Protein AF-0000000080281033 (afdb_homodimer)

Radius of gyration: 22.47 Å; Cα contacts (8 Å, |Δi|>4): 497; chains: 2; bounding box: 42×62×56 Å

Secondary structure (DSSP, 8-state):
-----HHHHHHHHHHHHHHHHHHHHHTT--HHHHHHHHTTSSS---HHHHHHHHHTSSPPBHHHHHHHHHHHT--HHHHHHHHHHHHHTTTSS--EEEEHHHHHT---GGGHHHHHHHHHHHHHS-TTS--EEEE-HHHHHHHHHHHTS-HHHHHHHHHHHT----TT-----------/-----HHHHHHHHHHHHHHHHHHHHHTT--HHHHHHHHTTSSS---HHHHHHHHHTSSPPBHHHHHHHHHHHT--HHHHHHHHHHHHHTTTSS--EEEEHHHHHT---GGGHHHHHHHHHHHHHS-TTS--EEEE-HHHHHHHHHHHTS-HHHHHHHHHHHT----SS-----------

Organism: Amycolatopsis orientalis (NCBI:txid31958)

pLDDT: mean 75.38, std 18.71, range [21.34, 97.19]

InterPro domains:
  IPR001387 Cro/C1-type, helix-turn-helix domain [PF01381] (20-79)
  IPR001387 Cro/C1-type, helix-turn-helix domain [PS50943] (20-79)
  IPR001387 Cro/C1-type, helix-turn-helix domain [SM00530] (19-79)
  IPR001387 Cro/C1-type, helix-turn-helix domain [cd00093] (17-79)
  IPR010982 Lambda repressor-like, DNA-binding domain superfamily [G3DSA:1.10.260.40] (3-86)
  IPR010982 Lambda repressor-like, DNA-binding domain superfamily [SSF47413] (10-82)

Solvent-accessible surface area (backbone atoms only — not comparable to full-atom values): 19608 Å² total; per-residue (Å²): 113,76,60,70,48,73,67,49,48,50,42,28,32,35,29,40,7,44,51,50,45,48,49,39,46,76,71,69,43,50,70,68,55,46,42,62,68,54,55,80,46,92,69,76,69,46,69,66,56,52,49,31,37,34,61,29,79,40,87,50,34,48,68,55,46,46,41,52,21,27,67,60,72,46,55,53,30,58,53,43,42,52,16,44,38,45,33,33,11,49,70,81,70,33,57,46,75,35,53,26,63,53,44,41,65,52,82,50,76,77,46,49,69,48,18,61,57,24,45,53,50,54,66,69,41,62,88,86,53,78,55,58,43,74,37,25,11,65,54,41,47,52,50,12,60,72,45,73,49,49,40,63,59,44,52,54,53,51,59,58,53,68,66,58,79,65,88,79,70,73,79,70,78,74,73,71,67,87,124,114,76,60,71,46,74,68,48,49,51,42,28,32,34,28,41,6,42,49,50,45,49,49,40,46,75,72,68,42,50,70,67,55,46,41,62,68,54,54,82,46,92,67,76,67,46,68,66,55,53,50,30,36,35,61,30,79,42,86,49,33,47,69,55,45,48,41,52,21,27,66,60,72,47,54,53,30,58,52,42,40,51,16,45,39,45,34,33,12,51,69,80,68,34,58,45,76,36,53,26,62,53,43,42,64,52,82,50,76,77,46,49,67,48,18,62,57,24,46,52,50,53,67,69,42,62,88,86,52,78,56,58,43,74,36,26,10,65,54,41,46,53,49,11,59,70,44,72,49,50,41,62,59,43,52,53,53,53,58,57,53,69,67,57,78,65,88,78,69,72,78,70,80,73,73,70,66,86,1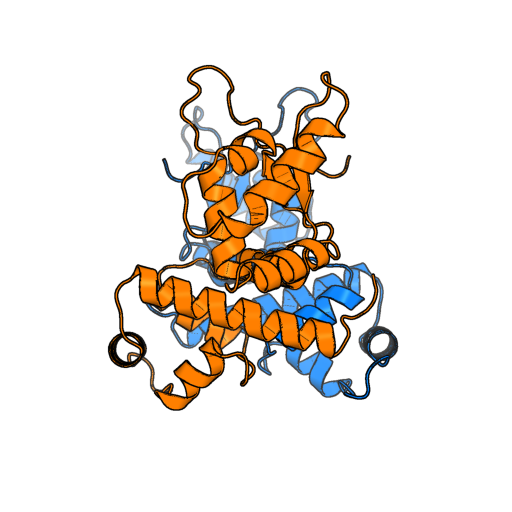26

Nearest PDB structures (foldseek):
  4oaz-assembly1_R  TM=7.139E-01  e=6.780E-02  Streptomyces coelicolor A3(2)
  5khd-assembly1_R  TM=7.130E-01  e=7.124E-02  Streptomyces venezuelae ATCC 10712
  4oay-assembly6_J  TM=7.216E-01  e=1.571E-01  Streptomyces venezuelae ATCC 10712
  2mc4-assembly1_A  TM=7.037E-01  e=1.354E-01  Streptomyces coelicolor
  4oay-assembly1_B  TM=6.906E-01  e=2.220E-01  Streptomyces venezuelae ATCC 10712

Structure (mmCIF, N/CA/C/O backbone):
data_AF-0000000080281033-model_v1
#
loop_
_entity.id
_entity.type
_entity.pdbx_description
1 polymer 'Transcriptional regulator'
#
loop_
_atom_site.group_PDB
_atom_site.id
_atom_site.type_symbol
_atom_site.label_atom_id
_atom_site.label_alt_id
_atom_site.label_comp_id
_atom_site.label_asym_id
_atom_site.label_entity_id
_atom_site.label_seq_id
_atom_site.pdbx_PDB_ins_code
_atom_site.Cartn_x
_atom_site.Cartn_y
_atom_site.Cartn_z
_atom_site.occupancy
_atom_site.B_iso_or_equiv
_atom_site.auth_seq_id
_atom_site.auth_comp_id
_atom_site.auth_asym_id
_atom_site.auth_atom_id
_atom_site.pdbx_PDB_model_num
ATOM 1 N N . MET A 1 1 ? 18.562 3.926 -2.713 1 43.16 1 MET A N 1
ATOM 2 C CA . MET A 1 1 ? 17.5 4.465 -1.877 1 43.16 1 MET A CA 1
ATOM 3 C C . MET A 1 1 ? 17.641 3.982 -0.437 1 43.16 1 MET A C 1
ATOM 5 O O . MET A 1 1 ? 17.703 2.777 -0.184 1 43.16 1 MET A O 1
ATOM 9 N N . ASN A 1 2 ? 18.125 4.863 0.483 1 58.38 2 ASN A N 1
ATOM 10 C CA . ASN A 1 2 ? 18.484 4.578 1.87 1 58.38 2 ASN A CA 1
ATOM 11 C C . ASN A 1 2 ? 17.281 4.105 2.672 1 58.38 2 ASN A C 1
ATOM 13 O O . ASN A 1 2 ? 16.141 4.406 2.318 1 58.38 2 ASN A O 1
ATOM 17 N N . THR A 1 3 ? 17.406 2.977 3.398 1 69.81 3 THR A N 1
ATOM 18 C CA . THR A 1 3 ? 16.406 2.533 4.363 1 69.81 3 THR A CA 1
ATOM 19 C C . THR A 1 3 ? 15.914 3.703 5.207 1 69.81 3 THR A C 1
ATOM 21 O O . THR A 1 3 ? 16.719 4.543 5.637 1 69.81 3 THR A O 1
ATOM 24 N N . PRO A 1 4 ? 14.648 3.846 5.316 1 77.88 4 PRO A N 1
ATOM 25 C CA . PRO A 1 4 ? 14.117 4.98 6.074 1 77.88 4 PRO A CA 1
ATOM 26 C C . PRO A 1 4 ? 14.641 5.027 7.508 1 77.88 4 PRO A C 1
ATOM 28 O O . PRO A 1 4 ? 14.797 3.982 8.148 1 77.88 4 PRO A O 1
ATOM 31 N N . THR A 1 5 ? 14.969 6.176 7.953 1 78.38 5 THR A N 1
ATOM 32 C CA . THR A 1 5 ? 15.398 6.383 9.328 1 78.38 5 THR A CA 1
ATOM 33 C C . THR A 1 5 ? 14.234 6.211 10.297 1 78.38 5 THR A C 1
ATOM 35 O O . THR A 1 5 ? 13.078 6.133 9.875 1 78.38 5 THR A O 1
ATOM 38 N N . SER A 1 6 ? 14.562 6.09 11.594 1 82.81 6 SER A N 1
ATOM 39 C CA . SER A 1 6 ? 13.531 5.973 12.609 1 82.81 6 SER A CA 1
ATOM 40 C C . SER A 1 6 ? 12.578 7.164 12.57 1 82.81 6 SER A C 1
ATOM 42 O O . SER A 1 6 ? 11.367 7 12.719 1 82.81 6 SER A O 1
ATOM 44 N N . GLU A 1 7 ? 13.195 8.344 12.383 1 78.5 7 GLU A N 1
ATOM 45 C CA . GLU A 1 7 ? 12.391 9.555 12.305 1 78.5 7 GLU A CA 1
ATOM 46 C C . GLU A 1 7 ? 11.445 9.516 11.109 1 78.5 7 GLU A C 1
ATOM 48 O O . GLU A 1 7 ? 10.281 9.922 11.211 1 78.5 7 GLU A O 1
ATOM 53 N N . GLN A 1 8 ? 11.93 9.07 10.031 1 77.25 8 GLN A N 1
ATOM 54 C CA . GLN A 1 8 ? 11.117 8.977 8.82 1 77.25 8 GLN A CA 1
ATOM 55 C C . GLN A 1 8 ? 9.984 7.973 8.992 1 77.25 8 GLN A C 1
ATOM 57 O O . GLN A 1 8 ? 8.875 8.195 8.508 1 77.25 8 GLN A O 1
ATOM 62 N N . LEU A 1 9 ? 10.32 6.91 9.672 1 85.81 9 LEU A N 1
ATOM 63 C CA . LEU A 1 9 ? 9.305 5.898 9.914 1 85.81 9 LEU A CA 1
ATOM 64 C C . LEU A 1 9 ? 8.227 6.422 10.859 1 85.81 9 LEU A C 1
ATOM 66 O O . LEU A 1 9 ? 7.051 6.086 10.719 1 85.81 9 LEU A O 1
ATOM 70 N N . ASP A 1 10 ? 8.688 7.25 11.812 1 86 10 ASP A N 1
ATOM 71 C CA . ASP A 1 10 ? 7.723 7.883 12.703 1 86 10 ASP A CA 1
ATOM 72 C C . ASP A 1 10 ? 6.801 8.828 11.938 1 86 10 ASP A C 1
ATOM 74 O O . ASP A 1 10 ? 5.598 8.875 12.195 1 86 10 ASP A O 1
ATOM 78 N N . GLN A 1 11 ? 7.418 9.586 11.031 1 80.88 11 GLN A N 1
ATOM 79 C CA . GLN A 1 11 ? 6.637 10.484 10.195 1 80.88 11 GLN A CA 1
ATOM 80 C C . GLN A 1 11 ? 5.637 9.711 9.336 1 80.88 11 GLN A C 1
ATOM 82 O O . GLN A 1 11 ? 4.492 10.133 9.172 1 80.88 11 GLN A O 1
ATOM 87 N N . PHE A 1 12 ? 6.117 8.641 8.867 1 88.44 12 PHE A N 1
ATOM 88 C CA . PHE A 1 12 ? 5.238 7.805 8.055 1 88.44 12 PHE A CA 1
ATOM 89 C C . PHE A 1 12 ? 4.074 7.285 8.891 1 88.44 12 PHE A C 1
ATOM 91 O O . PHE A 1 12 ? 2.928 7.297 8.438 1 88.44 12 PHE A O 1
ATOM 98 N N . ALA A 1 13 ? 4.363 6.766 10.031 1 92.62 13 ALA A N 1
ATOM 99 C CA . ALA A 1 13 ? 3.32 6.234 10.906 1 92.62 13 ALA A CA 1
ATOM 100 C C . ALA A 1 13 ? 2.246 7.285 11.18 1 92.62 13 ALA A C 1
ATOM 102 O O . ALA A 1 13 ? 1.051 6.984 11.133 1 92.62 13 ALA A O 1
ATOM 103 N N . ARG A 1 14 ? 2.674 8.469 11.406 1 88.19 14 ARG A N 1
ATOM 104 C CA . ARG A 1 14 ? 1.74 9.562 11.648 1 88.19 14 ARG A CA 1
ATOM 105 C C . ARG A 1 14 ? 0.915 9.867 10.406 1 88.19 14 ARG A C 1
ATOM 107 O O . ARG A 1 14 ? -0.299 10.062 10.492 1 88.19 14 ARG A O 1
ATOM 114 N N . ALA A 1 15 ? 1.569 9.914 9.289 1 87.5 15 ALA A N 1
ATOM 115 C CA . ALA A 1 15 ? 0.888 10.188 8.023 1 87.5 15 ALA A CA 1
ATOM 116 C C . ALA A 1 15 ? -0.142 9.102 7.711 1 87.5 15 ALA A C 1
ATOM 118 O O . ALA A 1 15 ? -1.254 9.406 7.27 1 87.5 15 ALA A O 1
ATOM 119 N N . LEU A 1 16 ? 0.269 7.855 7.93 1 93.94 16 LEU A N 1
ATOM 120 C CA . LEU A 1 16 ? -0.659 6.754 7.703 1 93.94 16 LEU A CA 1
ATOM 121 C C . LEU A 1 16 ? -1.869 6.863 8.625 1 93.94 16 LEU A C 1
ATOM 123 O O . LEU A 1 16 ? -3.01 6.703 8.18 1 93.94 16 LEU A O 1
ATOM 127 N N . GLY A 1 17 ? -1.577 7.078 9.867 1 95 17 GLY A N 1
ATOM 128 C CA . GLY A 1 17 ? -2.656 7.254 10.828 1 95 17 GLY A CA 1
ATOM 129 C C . GLY A 1 17 ? -3.611 8.375 10.445 1 95 17 GLY A C 1
ATOM 130 O O . GLY A 1 17 ? -4.832 8.195 10.508 1 95 17 GLY A O 1
ATOM 131 N N . GLU A 1 18 ? -3.078 9.469 10.062 1 87.56 18 GLU A N 1
ATOM 132 C CA . GLU A 1 18 ? -3.891 10.609 9.656 1 87.56 18 GLU A CA 1
ATOM 133 C C . GLU A 1 18 ? -4.738 10.273 8.438 1 87.56 18 GLU A C 1
ATOM 135 O O . GLU A 1 18 ? -5.879 10.727 8.32 1 87.56 18 GLU A O 1
ATOM 140 N N . THR A 1 19 ? -4.164 9.562 7.516 1 90.25 19 THR A N 1
ATOM 141 C CA . THR A 1 19 ? -4.895 9.148 6.32 1 90.25 19 THR A CA 1
ATOM 142 C C . THR A 1 19 ? -6.062 8.242 6.691 1 90.25 19 THR A C 1
ATOM 144 O O . THR A 1 19 ? -7.156 8.375 6.133 1 90.25 19 THR A O 1
ATOM 147 N N . LEU A 1 20 ? -5.82 7.375 7.656 1 94.62 20 LEU A N 1
ATOM 148 C CA . LEU A 1 20 ? -6.883 6.5 8.141 1 94.62 20 LEU A CA 1
ATOM 149 C C . LEU A 1 20 ? -7.98 7.305 8.828 1 94.62 20 LEU A C 1
ATOM 151 O O . LEU A 1 20 ? -9.172 7.074 8.586 1 94.62 20 LEU A O 1
ATOM 155 N N . ARG A 1 21 ? -7.559 8.211 9.625 1 93.38 21 ARG A N 1
ATOM 156 C CA . ARG A 1 21 ? -8.508 9.07 10.328 1 93.38 21 ARG A CA 1
ATOM 157 C C . ARG A 1 21 ? -9.352 9.867 9.344 1 93.38 21 ARG A C 1
ATOM 159 O O . ARG A 1 21 ? -10.57 9.953 9.492 1 93.38 21 ARG A O 1
ATOM 166 N N . SER A 1 22 ? -8.703 10.43 8.375 1 87.75 22 SER A N 1
ATOM 167 C CA . SER A 1 22 ? -9.398 11.211 7.355 1 87.75 22 SER A CA 1
ATOM 168 C C . SER A 1 22 ? -10.414 10.352 6.598 1 87.75 22 SER A C 1
ATOM 170 O O . SER A 1 22 ? -11.539 10.789 6.352 1 87.75 22 SER A O 1
ATOM 172 N N . ALA A 1 23 ? -10 9.172 6.227 1 89.69 23 ALA A N 1
ATOM 173 C CA . ALA A 1 23 ? -10.898 8.25 5.523 1 89.69 23 ALA A CA 1
ATOM 174 C C . ALA A 1 23 ? -12.133 7.934 6.371 1 89.69 23 ALA A C 1
ATOM 176 O O . ALA A 1 23 ? -13.25 7.887 5.855 1 89.69 23 ALA A O 1
ATOM 177 N N . ARG A 1 24 ? -11.891 7.695 7.66 1 93.38 24 ARG A N 1
ATOM 178 C CA . ARG A 1 24 ? -13.008 7.422 8.562 1 93.38 24 ARG A CA 1
ATOM 179 C C . ARG A 1 24 ? -13.945 8.617 8.641 1 93.38 24 ARG A C 1
ATOM 181 O O . ARG A 1 24 ? -15.164 8.461 8.562 1 93.38 24 ARG A O 1
ATOM 188 N N . ARG A 1 25 ? -13.352 9.781 8.773 1 92.38 25 ARG A N 1
ATOM 189 C CA . ARG A 1 25 ? -14.125 11.008 8.93 1 92.38 25 ARG A CA 1
ATOM 190 C C . ARG A 1 25 ? -14.898 11.336 7.652 1 92.38 25 ARG A C 1
ATOM 192 O O . ARG A 1 25 ? -16 11.883 7.711 1 92.38 25 ARG A O 1
ATOM 199 N N . GLU A 1 26 ? -14.32 11.047 6.535 1 83.88 26 GLU A N 1
ATOM 200 C CA . GLU A 1 26 ? -14.992 11.258 5.258 1 83.88 26 GLU A CA 1
ATOM 201 C C . GLU A 1 26 ? -16.297 10.453 5.184 1 83.88 26 GLU A C 1
ATOM 203 O O . GLU A 1 26 ? -17.234 10.852 4.492 1 83.88 26 GLU A O 1
ATOM 208 N N . ARG A 1 27 ? -16.375 9.367 5.93 1 89.44 27 ARG A N 1
ATOM 209 C CA . ARG A 1 27 ? -17.578 8.547 5.996 1 89.44 27 ARG A CA 1
ATOM 210 C C . ARG A 1 27 ? -18.531 9.07 7.055 1 89.44 27 ARG A C 1
ATOM 212 O O . ARG A 1 27 ? -19.641 8.555 7.207 1 89.44 27 ARG A O 1
ATOM 219 N N . GLY A 1 28 ? -18 10.062 7.801 1 93.69 28 GLY A N 1
ATOM 220 C CA . GLY A 1 28 ? -18.797 10.609 8.891 1 93.69 28 GLY A CA 1
ATOM 221 C C . GLY A 1 28 ? -18.844 9.703 10.109 1 93.69 28 GLY A C 1
ATOM 222 O O . GLY A 1 28 ? -19.75 9.812 10.938 1 93.69 28 GLY A O 1
ATOM 223 N N . TRP A 1 29 ? -18.047 8.797 10.273 1 94.94 29 TRP A N 1
ATOM 224 C CA . TRP A 1 29 ? -18.078 7.809 11.344 1 94.94 29 TRP A CA 1
ATOM 225 C C . TRP A 1 29 ? -17.219 8.266 12.523 1 94.94 29 TRP A C 1
ATOM 227 O O . TRP A 1 29 ? -16.141 8.836 12.328 1 94.94 29 TRP A O 1
ATOM 237 N N . THR A 1 30 ? -17.688 8.031 13.68 1 96.56 30 THR A N 1
ATOM 238 C CA . THR A 1 30 ? -16.844 8.023 14.867 1 96.56 30 THR A CA 1
ATOM 239 C C . THR A 1 30 ? -16.031 6.734 14.945 1 96.56 30 THR A C 1
ATOM 241 O O . THR A 1 30 ? -16.25 5.805 14.172 1 96.56 30 THR A O 1
ATOM 244 N N . ARG A 1 31 ? -15.023 6.734 15.805 1 94.44 31 ARG A N 1
ATOM 245 C CA . ARG A 1 31 ? -14.281 5.492 15.992 1 94.44 31 ARG A CA 1
ATOM 246 C C . ARG A 1 31 ? -15.211 4.359 16.406 1 94.44 31 ARG A C 1
ATOM 248 O O . ARG A 1 31 ? -15.039 3.215 15.984 1 94.44 31 ARG A O 1
ATOM 255 N N . LYS A 1 32 ? -16.203 4.652 17.234 1 93.88 32 LYS A N 1
ATOM 256 C CA . LYS A 1 32 ? -17.156 3.658 17.703 1 93.88 32 LYS A CA 1
ATOM 257 C C . LYS A 1 32 ? -17.969 3.086 16.531 1 93.88 32 LYS A C 1
ATOM 259 O O . LYS A 1 32 ? -18.156 1.873 16.453 1 93.88 32 LYS A O 1
ATOM 264 N N . GLN A 1 33 ? -18.438 3.992 15.688 1 93.12 33 GLN A N 1
ATOM 265 C CA . GLN A 1 33 ? -19.203 3.568 14.523 1 93.12 33 GLN A CA 1
ATOM 266 C C . GLN A 1 33 ? -18.359 2.73 13.57 1 93.12 33 GLN A C 1
ATOM 268 O O . GLN A 1 33 ? -18.844 1.739 13.016 1 93.12 33 GLN A O 1
ATOM 273 N N . MET A 1 34 ? -17.125 3.104 13.414 1 92.31 34 MET A N 1
ATOM 274 C CA . MET A 1 34 ? -16.234 2.336 12.555 1 92.31 34 MET A CA 1
ATOM 275 C C . MET A 1 34 ? -15.992 0.945 13.125 1 92.31 34 MET A C 1
ATOM 277 O O . MET A 1 34 ? -16.031 -0.048 12.398 1 92.31 34 MET A O 1
ATOM 281 N N . ARG A 1 35 ? -15.648 0.917 14.359 1 90.19 35 ARG A N 1
ATOM 282 C CA . ARG A 1 35 ? -15.438 -0.367 15.023 1 90.19 35 ARG A CA 1
ATOM 283 C C . ARG A 1 35 ? -16.641 -1.286 14.828 1 90.19 35 ARG A C 1
ATOM 285 O O . ARG A 1 35 ? -16.484 -2.48 14.57 1 90.19 35 ARG A O 1
ATOM 292 N N . ALA A 1 36 ? -17.828 -0.794 14.977 1 88.62 36 ALA A N 1
ATOM 293 C CA . ALA A 1 36 ? -19.062 -1.571 14.797 1 88.62 36 ALA A CA 1
ATOM 294 C C . ALA A 1 36 ? -19.156 -2.113 13.375 1 88.62 36 ALA A C 1
ATOM 296 O O . ALA A 1 36 ? -19.609 -3.242 13.164 1 88.62 36 ALA A O 1
ATOM 297 N N . ALA A 1 37 ? -18.75 -1.306 12.469 1 85.81 37 ALA A N 1
ATOM 298 C CA . ALA A 1 37 ? -18.812 -1.709 11.07 1 85.81 37 ALA A CA 1
ATOM 299 C C . ALA A 1 37 ? -17.797 -2.807 10.773 1 85.81 37 ALA A C 1
ATOM 301 O O . ALA A 1 37 ? -17.969 -3.576 9.82 1 85.81 37 ALA A O 1
ATOM 302 N N . MET A 1 38 ? -16.703 -2.863 11.57 1 83.31 38 MET A N 1
ATOM 303 C CA . MET A 1 38 ? -15.641 -3.842 11.359 1 83.31 38 MET A CA 1
ATOM 304 C C . MET A 1 38 ? -15.984 -5.168 12.031 1 83.31 38 MET A C 1
ATOM 306 O O . MET A 1 38 ? -15.414 -6.207 11.688 1 83.31 38 MET A O 1
ATOM 310 N N . CYS A 1 39 ? -16.734 -5.273 13.031 1 72.06 39 CYS A N 1
ATOM 311 C CA . CYS A 1 39 ? -17.016 -6.387 13.93 1 72.06 39 CYS A CA 1
ATOM 312 C C . CYS A 1 39 ? -17.656 -7.551 13.188 1 72.06 39 CYS A C 1
ATOM 314 O O . CYS A 1 39 ? -18.141 -8.5 13.805 1 72.06 39 CYS A O 1
ATOM 316 N N . THR A 1 40 ? -17.516 -7.57 11.93 1 57.78 40 THR A N 1
ATOM 317 C CA . THR A 1 40 ? -18.109 -8.766 11.344 1 57.78 40 THR A CA 1
ATOM 318 C C . THR A 1 40 ? -17.281 -10.008 11.68 1 57.78 40 THR A C 1
ATOM 320 O O . THR A 1 40 ? -17.766 -11.133 11.539 1 57.78 40 THR A O 1
ATOM 323 N N . SER A 1 41 ? -15.961 -9.836 11.914 1 53.97 41 SER A N 1
ATOM 324 C CA . SER A 1 41 ? -15.125 -11.008 12.156 1 53.97 41 SER A CA 1
ATOM 325 C C . SER A 1 41 ? -14.688 -11.078 13.617 1 53.97 41 SER A C 1
ATOM 327 O O . SER A 1 41 ? -14.844 -10.117 14.367 1 53.97 41 SER A O 1
ATOM 329 N N . ASP A 1 42 ? -14.422 -12.289 14.117 1 52.81 42 ASP A N 1
ATOM 330 C CA . ASP A 1 42 ? -14.031 -12.664 15.469 1 52.81 42 ASP A CA 1
ATOM 331 C C . ASP A 1 42 ? -12.93 -11.742 16 1 52.81 42 ASP A C 1
ATOM 333 O O . ASP A 1 42 ? -12.609 -11.773 17.188 1 52.81 42 ASP A O 1
ATOM 337 N N . ASP A 1 43 ? -12.25 -11.203 15.148 1 58.81 43 ASP A N 1
ATOM 338 C CA . ASP A 1 43 ? -11.125 -10.461 15.711 1 58.81 43 ASP A CA 1
ATOM 339 C C . ASP A 1 43 ? -11.523 -9.023 16.047 1 58.81 43 ASP A C 1
ATOM 341 O O . ASP A 1 43 ? -11.938 -8.273 15.156 1 58.81 43 ASP A O 1
ATOM 345 N N . ASP A 1 44 ? -11.766 -8.836 17.328 1 67.12 44 ASP A N 1
ATOM 346 C CA . ASP A 1 44 ? -12.266 -7.621 17.969 1 67.12 44 ASP A CA 1
ATOM 347 C C . ASP A 1 44 ? -11.211 -6.516 17.938 1 67.12 44 ASP A C 1
ATOM 349 O O . ASP A 1 44 ? -10.164 -6.633 18.578 1 67.12 44 ASP A O 1
ATOM 353 N N . LEU A 1 45 ? -11.18 -5.754 16.906 1 81.75 45 LEU A N 1
ATOM 354 C CA . LEU A 1 45 ? -10.406 -4.52 16.938 1 81.75 45 LEU A CA 1
ATOM 355 C C . LEU A 1 45 ? -10.969 -3.557 17.984 1 81.75 45 LEU A C 1
ATOM 357 O O . LEU A 1 45 ? -12.117 -3.117 17.859 1 81.75 45 LEU A O 1
ATOM 361 N N . SER A 1 46 ? -10.281 -3.314 19.078 1 90.25 46 SER A N 1
ATOM 362 C CA . SER A 1 46 ? -10.75 -2.43 20.141 1 90.25 46 SER A CA 1
ATOM 363 C C . SER A 1 46 ? -10.727 -0.971 19.688 1 90.25 46 SER A C 1
ATOM 365 O O . SER A 1 46 ? -10.039 -0.62 18.734 1 90.25 46 SER A O 1
ATOM 367 N N . LEU A 1 47 ? -11.539 -0.169 20.438 1 92.75 47 LEU A N 1
ATOM 368 C CA . LEU A 1 47 ? -11.531 1.27 20.203 1 92.75 47 LEU A CA 1
ATOM 369 C C . LEU A 1 47 ? -10.148 1.854 20.438 1 92.75 47 LEU A C 1
ATOM 371 O O . LEU A 1 47 ? -9.711 2.754 19.719 1 92.75 47 LEU A O 1
ATOM 375 N N . GLN A 1 48 ? -9.523 1.326 21.438 1 94.19 48 GLN A N 1
ATOM 376 C CA . GLN A 1 48 ? -8.18 1.797 21.766 1 94.19 48 GLN A 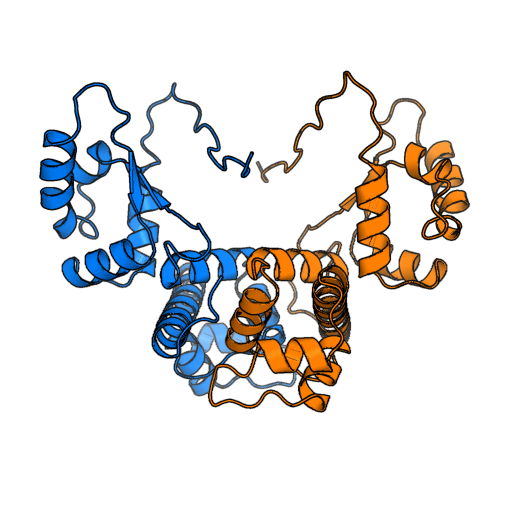CA 1
ATOM 377 C C . GLN A 1 48 ? -7.191 1.476 20.641 1 94.19 48 GLN A C 1
ATOM 379 O O . GLN A 1 48 ? -6.34 2.299 20.312 1 94.19 48 GLN A O 1
ATOM 384 N N . THR A 1 49 ? -7.293 0.285 20.125 1 94.69 49 THR A N 1
ATOM 385 C CA . THR A 1 49 ? -6.414 -0.113 19.031 1 94.69 49 THR A CA 1
ATOM 386 C C . THR A 1 49 ? -6.656 0.757 17.797 1 94.69 49 THR A C 1
ATOM 388 O O . THR A 1 49 ? -5.707 1.216 17.156 1 94.69 49 THR A O 1
ATOM 391 N N . LEU A 1 50 ? -7.938 1.015 17.516 1 94.88 50 LEU A N 1
ATOM 392 C CA . LEU A 1 50 ? -8.281 1.867 16.375 1 94.88 50 LEU A CA 1
ATOM 393 C C . LEU A 1 50 ? -7.707 3.27 16.562 1 94.88 50 LEU A C 1
ATOM 395 O O . LEU A 1 50 ? -7.152 3.842 15.617 1 94.88 50 LEU A O 1
ATOM 399 N N . ALA A 1 51 ? -7.824 3.811 17.719 1 95.81 51 ALA A N 1
ATOM 400 C CA . ALA A 1 51 ? -7.27 5.125 18.031 1 95.81 51 ALA A CA 1
ATOM 401 C C . ALA A 1 51 ? -5.754 5.137 17.844 1 95.81 51 ALA A C 1
ATOM 403 O O . ALA A 1 51 ? -5.195 6.082 17.281 1 95.81 51 ALA A O 1
ATOM 404 N N . SER A 1 52 ? -5.082 4.105 18.359 1 97.19 52 SER A N 1
ATOM 405 C CA . SER A 1 52 ? -3.629 4.02 18.266 1 97.19 52 SER A CA 1
ATOM 406 C C . SER A 1 52 ? -3.166 3.912 16.828 1 97.19 52 SER A C 1
ATOM 408 O O . SER A 1 52 ? -2.107 4.43 16.469 1 97.19 52 SER A O 1
ATOM 410 N N . TYR A 1 53 ? -3.967 3.213 15.938 1 96.25 53 TYR A N 1
ATOM 411 C CA . TYR A 1 53 ? -3.668 3.191 14.508 1 96.25 53 TYR A CA 1
ATOM 412 C C . TYR A 1 53 ? -3.729 4.594 13.922 1 96.25 53 TYR A C 1
ATOM 414 O O . TYR A 1 53 ? -2.816 5.012 13.203 1 96.25 53 TYR A O 1
ATOM 422 N N . GLU A 1 54 ? -4.766 5.344 14.312 1 95.38 54 GLU A N 1
ATOM 423 C CA . GLU A 1 54 ? -4.996 6.656 13.727 1 95.38 54 GLU A CA 1
ATOM 424 C C . GLU A 1 54 ? -3.967 7.672 14.219 1 95.38 54 GLU A C 1
ATOM 426 O O . GLU A 1 54 ? -3.699 8.664 13.539 1 95.38 54 GLU A O 1
ATOM 431 N N . LEU A 1 55 ? -3.414 7.414 15.367 1 94.56 55 LEU A N 1
ATOM 432 C CA . LEU A 1 55 ? -2.412 8.312 15.938 1 94.56 55 LEU A CA 1
ATOM 433 C C . LEU A 1 55 ? -1.012 7.93 15.469 1 94.56 55 LEU A C 1
ATOM 435 O O . LEU A 1 55 ? -0.061 8.688 15.648 1 94.56 55 LEU A O 1
ATOM 439 N N . GLY A 1 56 ? -0.866 6.801 14.914 1 94.75 56 GLY A N 1
ATOM 440 C CA . GLY A 1 56 ? 0.432 6.328 14.461 1 94.75 56 GLY A CA 1
ATOM 441 C C . GLY A 1 56 ? 1.295 5.777 15.578 1 94.75 56 GLY A C 1
ATOM 442 O O . GLY A 1 56 ? 2.51 5.645 15.422 1 94.75 56 GLY A O 1
ATOM 443 N N . THR A 1 57 ? 0.775 5.43 16.734 1 95.75 57 THR A N 1
ATOM 444 C CA . THR A 1 57 ? 1.544 4.953 17.875 1 95.75 57 THR A CA 1
ATOM 445 C C . THR A 1 57 ? 1.532 3.428 17.938 1 95.75 57 THR A C 1
ATOM 447 O O . THR A 1 57 ? 2.189 2.83 18.797 1 95.75 57 THR A O 1
ATOM 450 N N . ARG A 1 58 ? 0.785 2.744 17.172 1 95.38 58 ARG A N 1
ATOM 451 C CA . ARG A 1 58 ? 0.764 1.294 17 1 95.38 58 ARG A CA 1
ATOM 452 C C . ARG A 1 58 ? 0.896 0.915 15.523 1 95.38 58 ARG A C 1
ATOM 454 O O . ARG A 1 58 ? 0.217 1.484 14.664 1 95.38 58 ARG A O 1
ATOM 461 N N . ARG A 1 59 ? 1.757 -0.024 15.344 1 94.56 59 ARG A N 1
ATOM 462 C CA . ARG A 1 59 ? 1.954 -0.475 13.969 1 94.56 59 ARG A CA 1
ATOM 463 C C . ARG A 1 59 ? 0.771 -1.311 13.492 1 94.56 59 ARG A C 1
ATOM 465 O O . ARG A 1 59 ? 0.312 -2.209 14.195 1 94.56 59 ARG A O 1
ATOM 472 N N . ILE A 1 60 ? 0.264 -0.994 12.344 1 95.94 60 ILE A N 1
ATOM 473 C CA . ILE A 1 60 ? -0.812 -1.767 11.734 1 95.94 60 ILE A CA 1
ATOM 474 C C . ILE A 1 60 ? -0.229 -2.77 10.742 1 95.94 60 ILE A C 1
ATOM 476 O O . ILE A 1 60 ? 0.694 -2.443 9.992 1 95.94 60 ILE A O 1
ATOM 480 N N . SER A 1 61 ? -0.72 -4.023 10.797 1 96 61 SER A N 1
ATOM 481 C CA . SER A 1 61 ? -0.291 -4.996 9.797 1 96 61 SER A CA 1
ATOM 482 C C . SER A 1 61 ? -0.915 -4.703 8.438 1 96 61 SER A C 1
ATOM 484 O O . SER A 1 61 ? -1.956 -4.051 8.352 1 96 61 SER A O 1
ATOM 486 N N . VAL A 1 62 ? -0.255 -5.195 7.406 1 96.56 62 VAL A N 1
ATOM 487 C CA . VAL A 1 62 ? -0.788 -5.012 6.062 1 96.56 62 VAL A CA 1
ATOM 488 C C . VAL A 1 62 ? -2.164 -5.66 5.957 1 96.56 62 VAL A C 1
ATOM 490 O O . VAL A 1 62 ? -3.084 -5.09 5.363 1 96.56 62 VAL A O 1
ATOM 493 N N . GLU A 1 63 ? -2.406 -6.793 6.547 1 92.56 63 GLU A N 1
ATOM 494 C CA . GLU A 1 63 ? -3.697 -7.477 6.527 1 92.56 63 GLU A CA 1
ATOM 495 C C . GLU A 1 63 ? -4.773 -6.641 7.219 1 92.56 63 GLU A C 1
ATOM 497 O O . GLU A 1 63 ? -5.895 -6.535 6.723 1 92.56 63 GLU A O 1
ATOM 502 N N . ARG A 1 64 ? -4.395 -6.121 8.32 1 92.12 64 ARG A N 1
ATOM 503 C CA . ARG A 1 64 ? -5.34 -5.273 9.047 1 92.12 64 ARG A CA 1
ATOM 504 C C . ARG A 1 64 ? -5.672 -4.02 8.242 1 92.12 64 ARG A C 1
ATOM 506 O O . ARG A 1 64 ? -6.812 -3.551 8.258 1 92.12 64 ARG A O 1
ATOM 513 N N . LEU A 1 65 ? -4.645 -3.465 7.609 1 94.75 65 LEU A N 1
ATOM 514 C CA . LEU A 1 65 ? -4.887 -2.312 6.75 1 94.75 65 LEU A CA 1
ATOM 515 C C . LEU A 1 65 ? -5.91 -2.648 5.668 1 94.75 65 LEU A C 1
ATOM 517 O O . LEU A 1 65 ? -6.801 -1.845 5.379 1 94.75 65 LEU A O 1
ATOM 521 N N . ILE A 1 66 ? -5.801 -3.826 5.098 1 91.19 66 ILE A N 1
ATOM 522 C CA . ILE A 1 66 ? -6.723 -4.273 4.062 1 91.19 66 ILE A CA 1
ATOM 523 C C . ILE A 1 66 ? -8.141 -4.34 4.629 1 91.19 66 ILE A C 1
ATOM 525 O O . ILE A 1 66 ? -9.094 -3.881 3.992 1 91.19 66 ILE A O 1
ATOM 529 N N . GLU A 1 67 ? -8.289 -4.836 5.789 1 89.44 67 GLU A N 1
ATOM 530 C CA . GLU A 1 67 ? -9.594 -4.934 6.434 1 89.44 67 GLU A CA 1
ATOM 531 C C . GLU A 1 67 ? -10.188 -3.551 6.68 1 89.44 67 GLU A C 1
ATOM 533 O O . GLU A 1 67 ? -11.367 -3.32 6.406 1 89.44 67 GLU A O 1
ATOM 538 N N . VAL A 1 68 ? -9.359 -2.73 7.227 1 92.06 68 VAL A N 1
ATOM 539 C CA . VAL A 1 68 ? -9.797 -1.375 7.539 1 92.06 68 VAL A CA 1
ATOM 540 C C . VAL A 1 68 ? -10.219 -0.659 6.254 1 92.06 68 VAL A C 1
ATOM 542 O O . VAL A 1 68 ? -11.258 -0.004 6.215 1 92.06 68 VAL A O 1
ATOM 545 N N . CYS A 1 69 ? -9.422 -0.782 5.223 1 91 69 CYS A N 1
ATOM 546 C CA . CYS A 1 69 ? -9.703 -0.122 3.955 1 91 69 CYS A CA 1
ATOM 547 C C . CYS A 1 69 ? -10.992 -0.652 3.34 1 91 69 CYS A C 1
ATOM 549 O O . CYS A 1 69 ? -11.742 0.098 2.711 1 91 69 CYS A O 1
ATOM 551 N N . ALA A 1 70 ? -11.258 -1.934 3.521 1 86.19 70 ALA A N 1
ATOM 552 C CA . ALA A 1 70 ? -12.492 -2.525 2.998 1 86.19 70 ALA A CA 1
ATOM 553 C C . ALA A 1 70 ? -13.719 -1.873 3.623 1 86.19 70 ALA A C 1
ATOM 555 O O . ALA A 1 70 ? -14.672 -1.527 2.918 1 86.19 70 ALA A O 1
ATOM 556 N N . VAL A 1 71 ? -13.68 -1.685 4.902 1 86.38 71 VAL A N 1
ATOM 557 C CA . VAL A 1 71 ? -14.797 -1.087 5.625 1 86.38 71 VAL A CA 1
ATOM 558 C C . VAL A 1 71 ? -14.961 0.373 5.207 1 86.38 71 VAL A C 1
ATOM 560 O O . VAL A 1 71 ? -16.078 0.867 5.078 1 86.38 71 VAL A O 1
ATOM 563 N N . LEU A 1 72 ? -13.844 1.005 4.945 1 90.88 72 LEU A N 1
ATOM 564 C CA . LEU A 1 72 ? -13.859 2.426 4.621 1 90.88 72 LEU A CA 1
ATOM 565 C C . LEU A 1 72 ? -14.055 2.639 3.123 1 90.88 72 LEU A C 1
ATOM 567 O O . LEU A 1 72 ? -14.117 3.779 2.656 1 90.88 72 LEU A O 1
ATOM 571 N N . LYS A 1 73 ? -14.086 1.574 2.395 1 85 73 LYS A N 1
ATOM 572 C CA . LYS A 1 73 ? -14.242 1.607 0.944 1 85 73 LYS A CA 1
ATOM 573 C C . LYS A 1 73 ? -13.133 2.418 0.289 1 85 73 LYS A C 1
ATOM 575 O O . LYS A 1 73 ? -13.391 3.271 -0.561 1 85 73 LYS A O 1
ATOM 580 N N . LYS A 1 74 ? -11.945 2.172 0.735 1 86.44 74 LYS A N 1
ATOM 581 C CA . LYS A 1 74 ? -10.719 2.748 0.175 1 86.44 74 LYS A CA 1
ATOM 582 C C . LYS A 1 74 ? -9.828 1.665 -0.419 1 86.44 74 LYS A C 1
ATOM 584 O O . LYS A 1 74 ? -9.891 0.505 -0.008 1 86.44 74 LYS A O 1
ATOM 589 N N . GLN A 1 75 ? -9.086 2.104 -1.384 1 83.19 75 GLN A N 1
ATOM 590 C CA . GLN A 1 75 ? -8.086 1.196 -1.937 1 83.19 75 GLN A CA 1
ATOM 591 C C . GLN A 1 75 ? -6.797 1.234 -1.12 1 83.19 75 GLN A C 1
ATOM 593 O O . GLN A 1 75 ? -6.191 2.295 -0.955 1 83.19 75 GLN A O 1
ATOM 598 N N . PRO A 1 76 ? -6.402 0.097 -0.623 1 91.31 76 PRO A N 1
ATOM 599 C CA . PRO A 1 76 ? -5.234 0.094 0.263 1 91.31 76 PRO A CA 1
ATOM 600 C C . PRO A 1 76 ? -3.986 0.669 -0.404 1 91.31 76 PRO A C 1
ATOM 602 O O . PRO A 1 76 ? -3.211 1.381 0.24 1 91.31 76 PRO A O 1
ATOM 605 N N . ASP A 1 77 ? -3.742 0.332 -1.67 1 87.19 77 ASP A N 1
ATOM 606 C CA . ASP A 1 77 ? -2.557 0.831 -2.361 1 87.19 77 ASP A CA 1
ATOM 607 C C . ASP A 1 77 ? -2.615 2.348 -2.525 1 87.19 77 ASP A C 1
ATOM 609 O O . ASP A 1 77 ? -1.597 3.031 -2.391 1 87.19 77 ASP A O 1
ATOM 613 N N . GLU A 1 78 ? -3.814 2.842 -2.748 1 82.81 78 GLU A N 1
ATOM 614 C CA . GLU A 1 78 ? -3.977 4.285 -2.865 1 82.81 78 GLU A CA 1
ATOM 615 C C . GLU A 1 78 ? -3.76 4.977 -1.522 1 82.81 78 GLU A C 1
ATOM 617 O O . GLU A 1 78 ? -3.15 6.047 -1.46 1 82.81 78 GLU A O 1
ATOM 622 N N . LEU A 1 79 ? -4.348 4.363 -0.539 1 90 79 LEU A N 1
ATOM 623 C CA . LEU A 1 79 ? -4.168 4.914 0.802 1 90 79 LEU A CA 1
ATOM 624 C C . LEU A 1 79 ? -2.693 4.938 1.187 1 90 79 LEU A C 1
ATOM 626 O O . LEU A 1 79 ? -2.207 5.93 1.738 1 90 79 LEU A O 1
ATOM 630 N N . LEU A 1 80 ? -1.98 3.912 0.874 1 91.25 80 LEU A N 1
ATOM 631 C CA . LEU A 1 80 ? -0.553 3.826 1.161 1 91.25 80 LEU A CA 1
ATOM 632 C C . LEU A 1 80 ? 0.228 4.852 0.345 1 91.25 80 LEU A C 1
ATOM 634 O O . LEU A 1 80 ? 1.172 5.465 0.85 1 91.25 80 LEU A O 1
ATOM 638 N N . ARG A 1 81 ? -0.137 5 -0.853 1 83.5 81 ARG A N 1
ATOM 639 C CA . ARG A 1 81 ? 0.506 6 -1.7 1 83.5 81 ARG A CA 1
ATOM 640 C C . ARG A 1 81 ? 0.357 7.398 -1.11 1 83.5 81 ARG A C 1
ATOM 642 O O . ARG A 1 81 ? 1.315 8.172 -1.084 1 83.5 81 ARG A O 1
ATOM 649 N N . ARG A 1 82 ? -0.811 7.648 -0.683 1 81.12 82 ARG A N 1
ATOM 650 C CA . ARG A 1 82 ? -1.064 8.945 -0.067 1 81.12 82 ARG A CA 1
ATOM 651 C C . ARG A 1 82 ? -0.207 9.141 1.18 1 81.12 82 ARG A C 1
ATOM 653 O O . ARG A 1 82 ? 0.411 10.188 1.359 1 81.12 82 ARG A O 1
ATOM 660 N N . ALA A 1 83 ? -0.191 8.133 2.02 1 87.69 83 ALA A N 1
ATOM 661 C CA . ALA A 1 83 ? 0.586 8.203 3.254 1 87.69 83 ALA A CA 1
ATOM 662 C C . ALA A 1 83 ? 2.072 8.383 2.957 1 87.69 83 ALA A C 1
ATOM 664 O O . ALA A 1 83 ? 2.75 9.18 3.6 1 87.69 83 ALA A O 1
ATOM 665 N N . THR A 1 84 ? 2.576 7.629 1.97 1 84.25 84 THR A N 1
ATOM 666 C CA . THR A 1 84 ? 3.994 7.707 1.63 1 84.25 84 THR A CA 1
ATOM 667 C C . THR A 1 84 ? 4.328 9.062 1.02 1 84.25 84 THR A C 1
ATOM 669 O O . THR A 1 84 ? 5.402 9.617 1.271 1 84.25 84 THR A O 1
ATOM 672 N N . THR A 1 85 ? 3.436 9.5 0.241 1 74.69 85 THR A N 1
ATOM 673 C CA . THR A 1 85 ? 3.637 10.812 -0.354 1 74.69 85 THR A CA 1
ATOM 674 C C . THR A 1 85 ? 3.711 11.891 0.725 1 74.69 85 THR A C 1
ATOM 676 O O . THR A 1 85 ? 4.555 12.789 0.658 1 74.69 85 THR A O 1
ATOM 679 N N . LEU A 1 86 ? 2.877 11.773 1.671 1 72.75 86 LEU A N 1
ATOM 680 C CA . LEU A 1 86 ? 2.84 12.734 2.766 1 72.75 86 LEU A CA 1
ATOM 681 C C . LEU A 1 86 ? 4.094 12.625 3.631 1 72.75 86 LEU A C 1
ATOM 683 O O . LEU A 1 86 ? 4.629 13.641 4.086 1 72.75 86 LEU A O 1
ATOM 687 N N . ALA A 1 87 ? 4.434 11.344 3.859 1 75.25 87 ALA A N 1
ATOM 688 C CA . ALA A 1 87 ? 5.527 11.094 4.793 1 75.25 87 ALA A CA 1
ATOM 689 C C . ALA A 1 87 ? 6.883 11.336 4.129 1 75.25 87 ALA A C 1
ATOM 691 O O . ALA A 1 87 ? 7.828 11.781 4.781 1 75.25 87 ALA A O 1
ATOM 692 N N . PHE A 1 88 ? 6.961 10.789 2.854 1 65.06 88 PHE A N 1
ATOM 693 C CA . PHE A 1 88 ? 8.266 10.75 2.201 1 65.06 88 PHE A CA 1
ATOM 694 C C . PHE A 1 88 ? 8.336 11.773 1.073 1 65.06 88 PHE A C 1
ATOM 696 O O . PHE A 1 88 ? 9.172 11.664 0.178 1 65.06 88 PHE A O 1
ATOM 703 N N . SER A 1 89 ? 7.406 12.562 1.046 1 52.22 89 SER A N 1
ATOM 704 C CA . SER A 1 89 ? 7.496 13.594 0.019 1 52.22 89 SER A CA 1
ATOM 705 C C . SER A 1 89 ? 8.938 14.055 -0.182 1 52.22 89 SER A C 1
ATOM 707 O O . SER A 1 89 ? 9.672 14.242 0.788 1 52.22 89 SER A O 1
ATOM 709 N N . GLY A 1 90 ? 9.578 13.578 -1.482 1 49.12 90 GLY A N 1
ATOM 710 C CA . GLY A 1 90 ? 10.938 13.773 -1.949 1 49.12 90 GLY A CA 1
ATOM 711 C C . GLY A 1 90 ? 11.719 12.477 -2.068 1 49.12 90 GLY A C 1
ATOM 712 O O . GLY A 1 90 ? 12.656 12.383 -2.871 1 49.12 90 GLY A O 1
ATOM 713 N N . HIS A 1 91 ? 11.445 11.555 -1.123 1 48.56 91 HIS A N 1
ATOM 714 C CA . HIS A 1 91 ? 12.312 10.383 -1.122 1 48.56 91 HIS A CA 1
ATOM 715 C C . HIS A 1 91 ? 11.898 9.391 -2.197 1 48.56 91 HIS A C 1
ATOM 717 O O . HIS A 1 91 ? 12.75 8.805 -2.871 1 48.56 91 HIS A O 1
ATOM 723 N N . TYR A 1 92 ? 10.688 8.984 -2.168 1 50.44 92 TYR A N 1
ATOM 724 C CA . TYR A 1 92 ? 10.344 7.992 -3.184 1 50.44 92 TYR A CA 1
ATOM 725 C C . TYR A 1 92 ? 9.992 8.672 -4.504 1 50.44 92 TYR A C 1
ATOM 727 O O . TYR A 1 92 ? 9.211 8.125 -5.293 1 50.44 92 TYR A O 1
ATOM 735 N N . GLY A 1 93 ? 10.742 9.812 -4.656 1 50.5 93 GLY A N 1
ATOM 736 C CA . GLY A 1 93 ? 10.484 10.555 -5.883 1 50.5 93 GLY A CA 1
ATOM 737 C C . GLY A 1 93 ? 9.07 11.094 -5.973 1 50.5 93 GLY A C 1
ATOM 738 O O . GLY A 1 93 ? 8.625 11.516 -7.043 1 50.5 93 GLY A O 1
ATOM 739 N N . THR A 1 94 ? 8.484 10.859 -4.863 1 55.28 94 THR A N 1
ATOM 740 C CA . THR A 1 94 ? 7.109 11.344 -4.941 1 55.28 94 THR A CA 1
ATOM 741 C C . THR A 1 94 ? 7.047 12.844 -4.672 1 55.28 94 THR A C 1
ATOM 743 O O . THR A 1 94 ? 7.82 13.367 -3.869 1 55.28 94 THR A O 1
ATOM 746 N N . HIS A 1 95 ? 6.656 13.547 -5.617 1 59.66 95 HIS A N 1
ATOM 747 C CA . HIS A 1 95 ? 6.438 14.984 -5.48 1 59.66 95 HIS A CA 1
ATOM 748 C C . HIS A 1 95 ? 4.984 15.352 -5.77 1 59.66 95 HIS A C 1
ATOM 750 O O . HIS A 1 95 ? 4.266 14.586 -6.418 1 59.66 95 HIS A O 1
ATOM 756 N N . ILE A 1 96 ? 4.602 16.328 -4.941 1 65.19 96 ILE A N 1
ATOM 757 C CA . ILE A 1 96 ? 3.338 16.938 -5.344 1 65.19 96 ILE A CA 1
ATOM 758 C C . ILE A 1 96 ? 3.604 18.266 -6.039 1 65.19 96 ILE A C 1
ATOM 760 O O . ILE A 1 96 ? 4.492 19.016 -5.633 1 65.19 96 ILE A O 1
ATOM 764 N N . THR A 1 97 ? 3.02 18.266 -7.133 1 73.19 97 THR A N 1
ATOM 765 C CA . THR A 1 97 ? 3.133 19.547 -7.836 1 73.19 97 THR A CA 1
ATOM 766 C C . THR A 1 97 ? 2.092 20.531 -7.328 1 73.19 97 THR A C 1
ATOM 768 O O . THR A 1 97 ? 0.947 20.156 -7.059 1 73.19 97 THR A O 1
ATOM 771 N N . VAL A 1 98 ? 2.57 21.766 -7.105 1 79.06 98 VAL A N 1
ATOM 772 C CA . VAL A 1 98 ? 1.666 22.797 -6.594 1 79.06 98 VAL A CA 1
ATOM 773 C C . VAL A 1 98 ? 1.646 23.984 -7.547 1 79.06 98 VAL A C 1
ATOM 775 O O . VAL A 1 98 ? 2.691 24.406 -8.055 1 79.06 98 VAL A O 1
ATOM 778 N N . ASP A 1 99 ? 0.488 24.422 -7.84 1 79.44 99 ASP A N 1
ATOM 779 C CA . ASP A 1 99 ? 0.285 25.656 -8.586 1 79.44 99 ASP A CA 1
ATOM 780 C C . ASP A 1 99 ? 0.589 26.875 -7.723 1 79.44 99 ASP A C 1
ATOM 782 O O . ASP A 1 99 ? -0.228 27.266 -6.887 1 79.44 99 ASP A O 1
ATOM 786 N N . LEU A 1 100 ? 1.605 27.531 -8.062 1 81.56 100 LEU A N 1
ATOM 787 C CA . LEU A 1 100 ? 2.057 28.641 -7.238 1 81.56 100 LEU A CA 1
ATOM 788 C C . LEU A 1 100 ? 1.099 29.828 -7.348 1 81.56 100 LEU A C 1
ATOM 790 O O . LEU A 1 100 ? 0.841 30.516 -6.363 1 81.56 100 LEU A O 1
ATOM 794 N N . LEU A 1 101 ? 0.616 29.953 -8.523 1 81.44 101 LEU A N 1
ATOM 795 C CA . LEU A 1 101 ? -0.298 31.078 -8.719 1 81.44 101 LEU A CA 1
ATOM 796 C C . LEU A 1 101 ? -1.599 30.859 -7.957 1 81.44 101 LEU A C 1
ATOM 798 O O . LEU A 1 101 ? -2.098 31.766 -7.301 1 81.44 101 LEU A O 1
ATOM 802 N N . GLY A 1 102 ? -2.113 29.656 -8.07 1 83.88 102 GLY A N 1
ATOM 803 C CA . GLY A 1 102 ? -3.312 29.328 -7.312 1 83.88 102 GLY A CA 1
ATOM 804 C C . GLY A 1 102 ? -3.123 29.453 -5.812 1 83.88 102 GLY A C 1
ATOM 805 O O . GLY A 1 102 ? -3.998 29.969 -5.113 1 83.88 102 GLY A O 1
ATOM 806 N N . LEU A 1 103 ? -1.945 29.047 -5.367 1 86.31 103 LEU A N 1
ATOM 807 C CA . LEU A 1 103 ? -1.645 29.078 -3.939 1 86.31 103 LEU A CA 1
ATOM 808 C C . LEU A 1 103 ? -1.508 30.516 -3.455 1 86.31 103 LEU A C 1
ATOM 810 O O . LEU A 1 103 ? -1.942 30.859 -2.35 1 86.31 103 LEU A O 1
ATOM 814 N N . ALA A 1 104 ? -1.014 31.391 -4.324 1 85.62 104 ALA A N 1
ATOM 815 C CA . ALA A 1 104 ? -0.8 32.781 -3.975 1 85.62 104 ALA A CA 1
ATOM 816 C C . ALA A 1 104 ? -2.127 33.531 -3.848 1 85.62 104 ALA A C 1
ATOM 818 O O . ALA A 1 104 ? -2.217 34.531 -3.15 1 85.62 104 ALA A O 1
ATOM 819 N N . GLN A 1 105 ? -3.111 32.938 -4.465 1 87.06 105 GLN A N 1
ATOM 820 C CA . GLN A 1 105 ? -4.391 33.656 -4.527 1 87.06 105 GLN A CA 1
ATOM 821 C C . GLN A 1 105 ? -5.469 32.906 -3.75 1 87.06 105 GLN A C 1
ATOM 823 O O . GLN A 1 105 ? -6.633 33.281 -3.752 1 87.06 105 GLN A O 1
ATOM 828 N N . THR A 1 106 ? -5.082 31.906 -3.064 1 85.31 106 THR A N 1
ATOM 829 C CA . THR A 1 106 ? -6.07 31.016 -2.473 1 85.31 106 THR A CA 1
ATOM 830 C C . THR A 1 106 ? -6.832 31.719 -1.351 1 85.31 106 THR A C 1
ATOM 832 O O . THR A 1 106 ? -6.281 32.594 -0.665 1 85.31 106 THR A O 1
ATOM 835 N N . THR A 1 107 ? -8.094 31.344 -1.186 1 85.5 107 THR A N 1
ATOM 836 C CA . THR A 1 107 ? -8.914 31.812 -0.074 1 85.5 107 THR A CA 1
ATOM 837 C C . THR A 1 107 ? -9.164 30.688 0.926 1 85.5 107 THR A C 1
ATOM 839 O O . THR A 1 107 ? -9.883 30.875 1.911 1 85.5 107 THR A O 1
ATOM 842 N N . ASP A 1 108 ? -8.57 29.562 0.671 1 82.62 108 ASP A N 1
ATOM 843 C CA . ASP A 1 108 ? -8.68 28.438 1.592 1 82.62 108 ASP A CA 1
ATOM 844 C C . ASP A 1 108 ? -7.918 28.719 2.889 1 82.62 108 ASP A C 1
ATOM 846 O O . ASP A 1 108 ? -6.703 28.938 2.871 1 82.62 108 ASP A O 1
ATOM 850 N N . PRO A 1 109 ? -8.625 28.766 3.984 1 81.88 109 PRO A N 1
ATOM 851 C CA . PRO A 1 109 ? -7.965 29.078 5.254 1 81.88 109 PRO A CA 1
ATOM 852 C C . PRO A 1 109 ? -6.84 28.109 5.594 1 81.88 109 PRO A C 1
ATOM 854 O O . PRO A 1 109 ? -5.891 28.469 6.293 1 81.88 109 PRO A O 1
ATOM 857 N N . ARG A 1 110 ? -6.91 26.953 5.105 1 77.25 110 ARG A N 1
ATOM 858 C CA . ARG A 1 110 ? -5.887 25.953 5.395 1 77.25 110 ARG A CA 1
ATOM 859 C C . ARG A 1 110 ? -4.555 26.344 4.758 1 77.25 110 ARG A C 1
ATOM 861 O O . ARG A 1 110 ? -3.498 25.875 5.195 1 77.25 110 ARG A O 1
ATOM 868 N N . LEU A 1 111 ? -4.656 27.141 3.775 1 87.81 111 LEU A N 1
ATOM 869 C CA . LEU A 1 111 ? -3.467 27.406 2.979 1 87.81 111 LEU A CA 1
ATOM 870 C C . LEU A 1 111 ? -3.025 28.859 3.143 1 87.81 111 LEU A C 1
ATOM 872 O O . LEU A 1 111 ? -2.014 29.281 2.57 1 87.81 111 LEU A O 1
ATOM 876 N N . ARG A 1 112 ? -3.709 29.656 3.885 1 86.62 112 ARG A N 1
ATOM 877 C CA . ARG A 1 112 ? -3.453 31.094 4.031 1 86.62 112 ARG A CA 1
ATOM 878 C C . ARG A 1 112 ? -2.018 31.344 4.48 1 86.62 112 ARG A C 1
ATOM 880 O O . ARG A 1 112 ? -1.354 32.25 3.963 1 86.62 112 ARG A O 1
ATOM 887 N N . PRO A 1 113 ? -1.52 30.484 5.367 1 84.25 113 PRO A N 1
ATOM 888 C CA . PRO A 1 113 ? -0.158 30.75 5.84 1 84.25 113 PRO A CA 1
ATOM 889 C C . PRO A 1 113 ? 0.89 30.578 4.742 1 84.25 113 PRO A C 1
ATOM 891 O O . PRO A 1 113 ? 2.006 31.094 4.871 1 84.25 113 PRO A O 1
ATOM 894 N N . LEU A 1 114 ? 0.521 29.922 3.734 1 86.75 114 LEU A N 1
ATOM 895 C CA . LEU A 1 114 ? 1.495 29.625 2.686 1 86.75 114 LEU A CA 1
ATOM 896 C C . LEU A 1 114 ? 1.396 30.656 1.559 1 86.75 114 LEU A C 1
ATOM 898 O O . LEU A 1 114 ? 2.199 30.625 0.623 1 86.75 114 LEU A O 1
ATOM 902 N N . ARG A 1 115 ? 0.456 31.547 1.617 1 87.44 115 ARG A N 1
ATOM 903 C CA . ARG A 1 115 ? 0.216 32.5 0.54 1 87.44 115 ARG A CA 1
ATOM 904 C C . ARG A 1 115 ? 1.438 33.375 0.306 1 87.44 115 ARG A C 1
ATOM 906 O O . ARG A 1 115 ? 1.82 33.625 -0.839 1 87.44 115 ARG A O 1
ATOM 913 N N . ARG A 1 116 ? 1.98 33.844 1.37 1 85.12 116 ARG A N 1
ATOM 914 C CA . ARG A 1 116 ? 3.131 34.719 1.24 1 85.12 116 ARG A CA 1
ATOM 915 C C . ARG A 1 116 ? 4.297 34.031 0.566 1 85.12 116 ARG A C 1
ATOM 917 O O . ARG A 1 116 ? 4.973 34.594 -0.292 1 85.12 116 ARG A O 1
ATOM 924 N N . TRP A 1 117 ? 4.477 32.812 1.047 1 82.88 117 TRP A N 1
ATOM 925 C CA . TRP A 1 117 ? 5.535 32.031 0.438 1 82.88 117 TRP A CA 1
ATOM 926 C C . TRP A 1 117 ? 5.312 31.891 -1.064 1 82.88 117 TRP A C 1
ATOM 928 O O . TRP A 1 117 ? 6.238 32.062 -1.856 1 82.88 117 TRP A O 1
ATOM 938 N N . ALA A 1 118 ? 4.164 31.562 -1.449 1 86.19 118 ALA A N 1
ATOM 939 C CA . ALA A 1 118 ? 3.828 31.391 -2.859 1 86.19 118 ALA A CA 1
ATOM 940 C C . ALA A 1 118 ? 4 32.688 -3.629 1 86.19 118 ALA A C 1
ATOM 942 O O . ALA A 1 118 ? 4.465 32.688 -4.773 1 86.19 118 ALA A O 1
ATOM 943 N N . GLN A 1 119 ? 3.627 33.75 -3.035 1 85.12 119 GLN A N 1
ATOM 944 C CA . GLN A 1 119 ? 3.768 35.062 -3.664 1 85.12 119 GLN A CA 1
ATOM 945 C C . GLN A 1 119 ? 5.234 35.406 -3.928 1 85.12 119 GLN A C 1
ATOM 947 O O . GLN A 1 119 ? 5.586 35.875 -5.016 1 85.12 119 GLN A O 1
ATOM 952 N N . VAL A 1 120 ? 6.082 35.094 -2.996 1 81.81 120 VAL A N 1
ATOM 953 C CA . VAL A 1 120 ? 7.512 35.344 -3.135 1 81.81 120 VAL A CA 1
ATOM 954 C C . VAL A 1 120 ? 8.094 34.469 -4.238 1 81.81 120 VAL A C 1
ATOM 956 O O . VAL A 1 120 ? 8.859 34.938 -5.078 1 81.81 120 VAL A O 1
ATOM 959 N N . ARG A 1 121 ? 7.672 33.219 -4.176 1 81.5 121 ARG A N 1
ATOM 960 C CA . ARG A 1 121 ? 8.18 32.25 -5.168 1 81.5 121 ARG A CA 1
ATOM 961 C C . ARG A 1 121 ? 7.762 32.656 -6.578 1 81.5 121 ARG A C 1
ATOM 963 O O . ARG A 1 121 ? 8.531 32.5 -7.527 1 81.5 121 ARG A O 1
ATOM 970 N N . THR A 1 122 ? 6.492 33.031 -6.762 1 81 122 THR A N 1
ATOM 971 C CA . THR A 1 122 ? 5.977 33.469 -8.062 1 81 122 THR A CA 1
ATOM 972 C C . THR A 1 122 ? 6.77 34.656 -8.586 1 81 122 THR A C 1
ATOM 974 O O . THR A 1 122 ? 7.039 34.75 -9.781 1 81 122 THR A O 1
ATOM 977 N N . GLN A 1 123 ? 7.062 35.438 -7.688 1 79.94 123 GLN A N 1
ATOM 978 C CA . GLN A 1 123 ? 7.805 36.625 -8.055 1 79.94 123 GLN A CA 1
ATOM 979 C C . GLN A 1 123 ? 9.234 36.281 -8.453 1 79.94 123 GLN A C 1
ATOM 981 O O . GLN A 1 123 ? 9.828 36.969 -9.305 1 79.94 123 GLN A O 1
ATOM 986 N N . GLN A 1 124 ? 9.742 35.312 -7.789 1 74.75 124 GLN A N 1
ATOM 987 C CA . GLN A 1 124 ? 11.125 34.906 -8.062 1 74.75 124 GLN A CA 1
ATOM 988 C C . GLN A 1 124 ? 11.219 34.125 -9.359 1 74.75 124 GLN A C 1
ATOM 990 O O . GLN A 1 124 ? 12.305 34 -9.938 1 74.75 124 GLN A O 1
ATOM 995 N N . SER A 1 125 ? 10.094 33.469 -9.641 1 68.81 125 SER A N 1
ATOM 996 C CA . SER A 1 125 ? 10.109 32.656 -10.836 1 68.81 125 SER A CA 1
ATOM 997 C C . SER A 1 125 ? 10.031 33.5 -12.102 1 68.81 125 SER A C 1
ATOM 999 O O . SER A 1 125 ? 9.406 34.562 -12.102 1 68.81 125 SER A O 1
ATOM 1001 N N . SER A 1 126 ? 10.891 33.25 -12.977 1 61.72 126 SER A N 1
ATOM 1002 C CA . SER A 1 126 ? 10.883 34 -14.234 1 61.72 126 SER A CA 1
ATOM 1003 C C . SER A 1 126 ? 9.578 33.812 -14.992 1 61.72 126 SER A C 1
ATOM 1005 O O . SER A 1 126 ? 8.961 32.75 -14.898 1 61.72 126 SER A O 1
ATOM 1007 N N . ALA A 1 127 ? 8.805 34.844 -15.281 1 56.25 127 ALA A N 1
ATOM 1008 C CA . ALA A 1 127 ? 7.492 35.094 -15.875 1 56.25 127 ALA A CA 1
ATOM 1009 C C . ALA A 1 127 ? 7.109 33.938 -16.797 1 56.25 127 ALA A C 1
ATOM 1011 O O . ALA A 1 127 ? 5.926 33.594 -16.922 1 56.25 127 ALA A O 1
ATOM 1012 N N . GLU A 1 128 ? 8.023 33.312 -17.516 1 55.59 128 GLU A N 1
ATOM 1013 C CA . GLU A 1 128 ? 7.672 32.406 -18.594 1 55.59 128 GLU A CA 1
ATOM 1014 C C . GLU A 1 128 ? 7.406 31 -18.078 1 55.59 128 GLU A C 1
ATOM 1016 O O . GLU A 1 128 ? 6.938 30.125 -18.812 1 55.59 128 GLU A O 1
ATOM 1021 N N . ARG A 1 129 ? 7.707 30.75 -16.844 1 55.5 129 ARG A N 1
ATOM 1022 C CA . ARG A 1 129 ? 7.734 29.359 -16.406 1 55.5 129 ARG A CA 1
ATOM 1023 C C . ARG A 1 129 ? 6.438 28.969 -15.703 1 55.5 129 ARG A C 1
ATOM 1025 O O . ARG A 1 129 ? 5.766 29.828 -15.125 1 55.5 129 ARG A O 1
ATOM 1032 N N . VAL A 1 130 ? 5.895 27.906 -16.109 1 56.69 130 VAL A N 1
ATOM 1033 C CA . VAL A 1 130 ? 4.766 27.234 -15.477 1 56.69 130 VAL A CA 1
ATOM 1034 C C . VAL A 1 130 ? 4.953 27.203 -13.961 1 56.69 130 VAL A C 1
ATOM 1036 O O . VAL A 1 130 ? 5.977 26.734 -13.461 1 56.69 130 VAL A O 1
ATOM 1039 N N . LEU A 1 131 ? 4.398 28.172 -13.25 1 71.19 131 LEU A N 1
ATOM 1040 C CA . LEU A 1 131 ? 4.52 28.406 -11.812 1 71.19 131 LEU A CA 1
ATOM 1041 C C . LEU A 1 131 ? 4.078 27.172 -11.023 1 71.19 131 LEU A C 1
ATOM 1043 O O . LEU A 1 131 ? 3.057 27.219 -10.328 1 71.19 131 LEU A O 1
ATOM 1047 N N . VAL A 1 132 ? 4.645 26.094 -11.414 1 74.38 132 VAL A N 1
ATOM 1048 C CA . VAL A 1 132 ? 4.422 24.844 -10.711 1 74.38 132 VAL A CA 1
ATOM 1049 C C . VAL A 1 132 ? 5.652 24.484 -9.875 1 74.38 132 VAL A C 1
ATOM 1051 O O . VAL A 1 132 ? 6.781 24.562 -10.359 1 74.38 132 VAL A O 1
ATOM 1054 N N . GLU A 1 133 ? 5.492 24.297 -8.617 1 75.12 133 GLU A N 1
ATOM 1055 C CA . GLU A 1 133 ? 6.547 23.891 -7.691 1 75.12 133 GLU A CA 1
ATOM 1056 C C . GLU A 1 133 ? 6.352 22.438 -7.254 1 75.12 133 GLU A C 1
ATOM 1058 O O . GLU A 1 133 ? 5.227 22 -6.996 1 75.12 133 GLU A O 1
ATOM 1063 N N . GLU A 1 134 ? 7.426 21.719 -7.312 1 74.69 134 GLU A N 1
ATOM 1064 C CA . GLU A 1 134 ? 7.402 20.359 -6.781 1 74.69 134 GLU A CA 1
ATOM 1065 C C . GLU A 1 134 ? 7.789 20.344 -5.309 1 74.69 134 GLU A C 1
ATOM 1067 O O . GLU A 1 134 ? 8.82 20.891 -4.922 1 74.69 134 GLU A O 1
ATOM 1072 N N . LEU A 1 135 ? 6.879 19.953 -4.555 1 75.38 135 LEU A N 1
ATOM 1073 C CA . LEU A 1 135 ? 7.098 19.859 -3.115 1 75.38 135 LEU A CA 1
ATOM 1074 C C . LEU A 1 135 ? 7.387 18.406 -2.703 1 75.38 135 LEU A C 1
ATOM 1076 O O . LEU A 1 135 ? 6.617 17.5 -3.029 1 75.38 135 LEU A O 1
ATOM 1080 N N . ASP A 1 136 ? 8.531 18.312 -2.135 1 65.12 136 ASP A N 1
ATOM 1081 C CA . ASP A 1 136 ? 8.844 17 -1.581 1 65.12 136 ASP A CA 1
ATOM 1082 C C . ASP A 1 136 ? 8.359 16.875 -0.138 1 65.12 136 ASP A C 1
ATOM 1084 O O . ASP A 1 136 ? 7.742 17.797 0.393 1 65.12 136 ASP A O 1
ATOM 1088 N N . ALA A 1 137 ? 8.594 15.719 0.517 1 64.06 137 ALA A N 1
ATOM 1089 C CA . ALA A 1 137 ? 8.094 15.422 1.857 1 64.06 137 ALA A CA 1
ATOM 1090 C C . ALA A 1 137 ? 8.633 16.422 2.875 1 64.06 137 ALA A 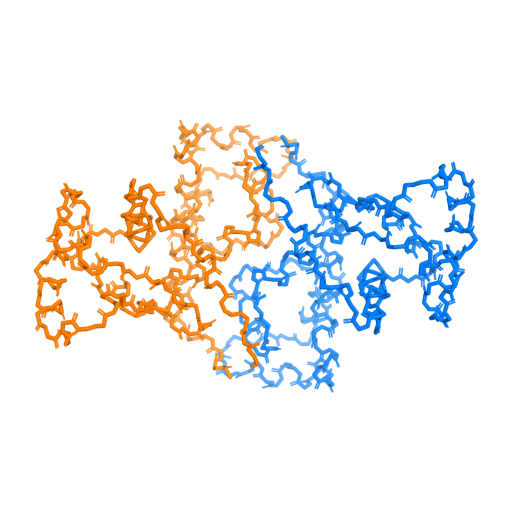C 1
ATOM 1092 O O . ALA A 1 137 ? 7.914 16.859 3.779 1 64.06 137 ALA A O 1
ATOM 1093 N N . THR A 1 138 ? 9.852 16.797 2.688 1 63.44 138 THR A N 1
ATOM 1094 C CA . THR A 1 138 ? 10.477 17.75 3.611 1 63.44 138 THR A CA 1
ATOM 1095 C C . THR A 1 138 ? 9.805 19.109 3.52 1 63.44 138 THR A C 1
ATOM 1097 O O . THR A 1 138 ? 9.492 19.734 4.543 1 63.44 138 THR A O 1
ATOM 1100 N N . ALA A 1 139 ? 9.555 19.5 2.309 1 73.38 139 ALA A N 1
ATOM 1101 C CA . ALA A 1 139 ? 8.883 20.781 2.094 1 73.38 139 ALA A CA 1
ATOM 1102 C C . ALA A 1 139 ? 7.465 20.75 2.646 1 73.38 139 ALA A C 1
ATOM 1104 O O . ALA A 1 139 ? 7.031 21.688 3.316 1 73.38 139 ALA A O 1
ATOM 1105 N N . LEU A 1 140 ? 6.812 19.688 2.471 1 74.5 140 LEU A N 1
ATOM 1106 C CA . LEU A 1 140 ? 5.434 19.562 2.93 1 74.5 140 LEU A CA 1
ATOM 1107 C C . LEU A 1 140 ? 5.367 19.547 4.453 1 74.5 140 LEU A C 1
ATOM 1109 O O . LEU A 1 140 ? 4.465 20.141 5.047 1 74.5 140 LEU A O 1
ATOM 1113 N N . SER A 1 141 ? 6.32 18.875 5.008 1 68 141 SER A N 1
ATOM 1114 C CA . SER A 1 141 ? 6.367 18.844 6.469 1 68 141 SER A CA 1
ATOM 1115 C C . SER A 1 141 ? 6.594 20.234 7.047 1 68 141 SER A C 1
ATOM 1117 O O . SER A 1 141 ? 5.902 20.641 7.98 1 68 141 SER A O 1
ATOM 1119 N N . ALA A 1 142 ? 7.488 20.938 6.477 1 72.94 142 ALA A N 1
ATOM 1120 C CA . ALA A 1 142 ? 7.773 22.297 6.93 1 72.94 142 ALA A CA 1
ATOM 1121 C C . ALA A 1 142 ? 6.566 23.203 6.723 1 72.94 142 ALA A C 1
ATOM 1123 O O . ALA A 1 142 ? 6.219 23.984 7.609 1 72.94 142 ALA A O 1
ATOM 1124 N N . MET A 1 143 ? 5.93 23.031 5.656 1 80.19 143 MET A N 1
ATOM 1125 C CA . MET A 1 143 ? 4.785 23.891 5.32 1 80.19 143 MET A CA 1
ATOM 1126 C C . MET A 1 143 ? 3.604 23.578 6.234 1 80.19 143 MET A C 1
ATOM 1128 O O . MET A 1 143 ? 2.883 24.5 6.645 1 80.19 143 MET A O 1
ATOM 1132 N N . ALA A 1 144 ? 3.492 22.344 6.559 1 77.44 144 ALA A N 1
ATOM 1133 C CA . ALA A 1 144 ? 2.424 21.969 7.48 1 77.44 144 ALA A CA 1
ATOM 1134 C C . ALA A 1 144 ? 2.654 22.562 8.867 1 77.44 144 ALA A C 1
ATOM 1136 O O . ALA A 1 144 ? 1.718 23.031 9.508 1 77.44 144 ALA A O 1
ATOM 1137 N N . ASP A 1 145 ? 3.898 22.531 9.234 1 70.88 145 ASP A N 1
ATOM 1138 C CA . ASP A 1 145 ? 4.254 23.125 10.523 1 70.88 145 ASP A CA 1
ATOM 1139 C C . ASP A 1 145 ? 3.947 24.609 10.539 1 70.88 145 ASP A C 1
ATOM 1141 O O . ASP A 1 145 ? 3.383 25.125 11.508 1 70.88 145 ASP A O 1
ATOM 1145 N N . ILE A 1 146 ? 4.258 25.266 9.492 1 74.38 146 ILE A N 1
ATOM 1146 C CA . ILE A 1 146 ? 4.031 26.703 9.375 1 74.38 146 ILE A CA 1
ATOM 1147 C C . ILE A 1 146 ? 2.533 27 9.367 1 74.38 146 ILE A C 1
ATOM 1149 O O . ILE A 1 146 ? 2.074 27.938 10.008 1 74.38 146 ILE A O 1
ATOM 1153 N N . ALA A 1 147 ? 1.792 26.141 8.758 1 79.94 147 ALA A N 1
ATOM 1154 C CA . ALA A 1 147 ? 0.355 26.344 8.602 1 79.94 147 ALA A CA 1
ATOM 1155 C C . ALA A 1 147 ? -0.408 25.844 9.82 1 79.94 147 ALA A C 1
ATOM 1157 O O . ALA A 1 147 ? -1.611 26.078 9.953 1 79.94 147 ALA A O 1
ATOM 1158 N N . GLY A 1 148 ? 0.256 25.141 10.711 1 77.31 148 GLY A N 1
ATOM 1159 C CA . GLY A 1 148 ? -0.386 24.609 11.891 1 77.31 148 GLY A CA 1
ATOM 1160 C C . GLY A 1 148 ? -1.354 23.484 11.586 1 77.31 148 GLY A C 1
ATOM 1161 O O . GLY A 1 148 ? -2.42 23.375 12.195 1 77.31 148 GLY A O 1
ATOM 1162 N N . THR A 1 149 ? -1.106 22.719 10.547 1 74.31 149 THR A N 1
ATOM 1163 C CA . THR A 1 149 ? -1.979 21.625 10.125 1 74.31 149 THR A CA 1
ATOM 1164 C C . THR A 1 149 ? -1.178 20.344 9.906 1 74.31 149 THR A C 1
ATOM 1166 O O . THR A 1 149 ? 0.044 20.344 10.062 1 74.31 149 THR A O 1
ATOM 1169 N N . THR A 1 150 ? -1.882 19.281 9.672 1 66.62 150 THR A N 1
ATOM 1170 C CA . THR A 1 150 ? -1.193 18.047 9.344 1 66.62 150 THR A CA 1
ATOM 1171 C C . THR A 1 150 ? -0.745 18.047 7.883 1 66.62 150 THR A C 1
ATOM 1173 O O . THR A 1 150 ? -1.31 18.766 7.055 1 66.62 150 THR A O 1
ATOM 1176 N N . VAL A 1 151 ? 0.287 17.281 7.586 1 69.44 151 VAL A N 1
ATOM 1177 C CA . VAL A 1 151 ? 0.721 17.125 6.203 1 69.44 151 VAL A CA 1
ATOM 1178 C C . VAL A 1 151 ? -0.435 16.594 5.359 1 69.44 151 VAL A C 1
ATOM 1180 O O . VAL A 1 151 ? -0.634 17.031 4.223 1 69.44 151 VAL A O 1
ATOM 1183 N N . TYR A 1 152 ? -1.18 15.711 5.93 1 61.84 152 TYR A N 1
ATOM 1184 C CA . TYR A 1 152 ? -2.324 15.148 5.219 1 61.84 152 TYR A CA 1
ATOM 1185 C C . TYR A 1 152 ? -3.305 16.25 4.812 1 61.84 152 TYR A C 1
ATOM 1187 O O . TYR A 1 152 ? -3.684 16.344 3.645 1 61.84 152 TYR A O 1
ATOM 1195 N N . ASP A 1 153 ? -3.672 17.031 5.781 1 66.62 153 ASP A N 1
ATOM 1196 C CA . ASP A 1 153 ? -4.625 18.109 5.516 1 66.62 153 ASP A CA 1
ATOM 1197 C C . ASP A 1 153 ? -4.059 19.109 4.5 1 66.62 153 ASP A C 1
ATOM 1199 O O . ASP A 1 153 ? -4.789 19.609 3.641 1 66.62 153 ASP A O 1
ATOM 1203 N N . LEU A 1 154 ? -2.789 19.359 4.637 1 78.38 154 LEU A N 1
ATOM 1204 C CA . LEU A 1 154 ? -2.139 20.297 3.723 1 78.38 154 LEU A CA 1
ATOM 1205 C C . LEU A 1 154 ? -2.164 19.766 2.293 1 78.38 154 LEU A C 1
ATOM 1207 O O . LEU A 1 154 ? -2.521 20.484 1.361 1 78.38 154 LEU A O 1
ATOM 1211 N N . VAL A 1 155 ? -1.769 18.547 2.113 1 73.5 155 VAL A N 1
ATOM 1212 C CA . VAL A 1 155 ? -1.732 17.938 0.79 1 73.5 155 VAL A CA 1
ATOM 1213 C C . VAL A 1 155 ? -3.133 17.938 0.18 1 73.5 155 VAL A C 1
ATOM 1215 O O . VAL A 1 155 ? -3.299 18.234 -1.006 1 73.5 155 VAL A O 1
ATOM 1218 N N . GLN A 1 156 ? -4.082 17.594 0.947 1 69.25 156 GLN A N 1
ATOM 1219 C CA . GLN A 1 156 ? -5.461 17.641 0.47 1 69.25 156 GLN A CA 1
ATOM 1220 C C . GLN A 1 156 ? -5.836 19.031 -0.007 1 69.25 156 GLN A C 1
ATOM 1222 O O . GLN A 1 156 ? -6.414 19.203 -1.083 1 69.25 156 GLN A O 1
ATOM 1227 N N . ALA A 1 157 ? -5.535 20.031 0.74 1 78 157 ALA A N 1
ATOM 1228 C CA . ALA A 1 157 ? -5.832 21.422 0.391 1 78 157 ALA A CA 1
ATOM 1229 C C . ALA A 1 157 ? -5.113 21.828 -0.892 1 78 157 ALA A C 1
ATOM 1231 O O . ALA A 1 157 ? -5.691 22.5 -1.749 1 78 157 ALA A O 1
ATOM 1232 N N . LEU A 1 158 ? -3.898 21.422 -1.032 1 79.69 158 LEU A N 1
ATOM 1233 C CA . LEU A 1 158 ? -3.107 21.766 -2.207 1 79.69 158 LEU A CA 1
ATOM 1234 C C . LEU A 1 158 ? -3.678 21.109 -3.461 1 79.69 158 LEU A C 1
ATOM 1236 O O . LEU A 1 158 ? -3.686 21.719 -4.535 1 79.69 158 LEU A O 1
ATOM 1240 N N . ARG A 1 159 ? -4.102 19.875 -3.326 1 70.75 159 ARG A N 1
ATOM 1241 C CA . ARG A 1 159 ? -4.676 19.156 -4.461 1 70.75 159 ARG A CA 1
ATOM 1242 C C . ARG A 1 159 ? -5.984 19.797 -4.906 1 70.75 159 ARG A C 1
ATOM 1244 O O . ARG A 1 159 ? -6.312 19.797 -6.094 1 70.75 159 ARG A O 1
ATOM 1251 N N . GLU A 1 160 ? -6.672 20.203 -3.992 1 67.81 160 GLU A N 1
ATOM 1252 C CA . GLU A 1 160 ? -7.949 20.844 -4.281 1 67.81 160 GLU A CA 1
ATOM 1253 C C . GLU A 1 160 ? -7.742 22.188 -4.965 1 67.81 160 GLU A C 1
ATOM 1255 O O . GLU A 1 160 ? -8.648 22.719 -5.613 1 67.81 160 GLU A O 1
ATOM 1260 N N . LEU A 1 161 ? -6.621 22.734 -4.688 1 69.88 161 LEU A N 1
ATOM 1261 C CA . LEU A 1 161 ? -6.293 24 -5.324 1 69.88 161 LEU A CA 1
ATOM 1262 C C . LEU A 1 161 ? -6.293 23.859 -6.844 1 69.88 161 LEU A C 1
ATOM 1264 O O . LEU A 1 161 ? -6.668 24.797 -7.555 1 69.88 161 LEU A O 1
ATOM 1268 N N . ARG A 1 162 ? -5.754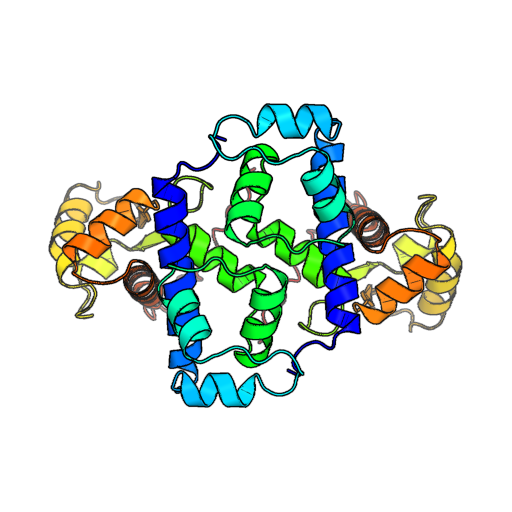 22.766 -7.41 1 56.31 162 ARG A N 1
ATOM 1269 C CA . ARG A 1 162 ? -5.586 22.547 -8.844 1 56.31 162 ARG A CA 1
ATOM 1270 C C . ARG A 1 162 ? -6.934 22.547 -9.555 1 56.31 162 ARG A C 1
ATOM 1272 O O . ARG A 1 162 ? -6.996 22.719 -10.773 1 56.31 162 ARG A O 1
ATOM 1279 N N . ILE A 1 163 ? -8.047 22.188 -8.898 1 49.31 163 ILE A N 1
ATOM 1280 C CA . ILE A 1 163 ? -9.305 22.078 -9.648 1 49.31 163 ILE A CA 1
ATOM 1281 C C . ILE A 1 163 ? -9.773 23.453 -10.07 1 49.31 163 ILE A C 1
ATOM 1283 O O . ILE A 1 163 ? -10.469 24.141 -9.32 1 49.31 163 ILE A O 1
ATOM 1287 N N . PRO A 1 164 ? -9.047 24.375 -10.219 1 42.19 164 PRO A N 1
ATOM 1288 C CA . PRO A 1 164 ? -9.742 25.484 -10.891 1 42.19 164 PRO A CA 1
ATOM 1289 C C . PRO A 1 164 ? -10.43 25.047 -12.188 1 42.19 164 PRO A C 1
ATOM 1291 O O . PRO A 1 164 ? -10 24.062 -12.82 1 42.19 164 PRO A O 1
ATOM 1294 N N . HIS A 1 165 ? -11.766 25.297 -12.352 1 36.03 165 HIS A N 1
ATOM 1295 C CA . HIS A 1 165 ? -12.672 25.359 -13.492 1 36.03 165 HIS A CA 1
ATOM 1296 C C . HIS A 1 165 ? -12 26 -14.695 1 36.03 165 HIS A C 1
ATOM 1298 O O . HIS A 1 165 ? -12.672 26.594 -15.547 1 36.03 165 HIS A O 1
ATOM 1304 N N . ASN A 1 166 ? -10.805 26.281 -14.859 1 34.97 166 ASN A N 1
ATOM 1305 C CA . ASN A 1 166 ? -10.656 26.75 -16.234 1 34.97 166 ASN A CA 1
ATOM 1306 C C . ASN A 1 166 ? -11.078 25.672 -17.234 1 34.97 166 ASN A C 1
ATOM 1308 O O . ASN A 1 166 ? -10.508 24.578 -17.25 1 34.97 166 ASN A O 1
ATOM 1312 N N . PRO A 1 167 ? -12.281 25.797 -18.047 1 34.78 167 PRO A N 1
ATOM 1313 C CA . PRO A 1 167 ? -12.867 24.984 -19.109 1 34.78 167 PRO A CA 1
ATOM 1314 C C . PRO A 1 167 ? -11.805 24.359 -20.016 1 34.78 167 PRO A C 1
ATOM 1316 O O . PRO A 1 167 ? -12.008 23.266 -20.547 1 34.78 167 PRO A O 1
ATOM 1319 N N . ASN A 1 168 ? -10.812 25 -20.594 1 34.44 168 ASN A N 1
ATOM 1320 C CA . ASN A 1 168 ? -9.992 24.578 -21.734 1 34.44 168 ASN A CA 1
ATOM 1321 C C . ASN A 1 168 ? -8.844 23.672 -21.281 1 34.44 168 ASN A C 1
ATOM 1323 O O . ASN A 1 168 ? -8.172 23.062 -22.125 1 34.44 168 ASN A O 1
ATOM 1327 N N . THR A 1 169 ? -8.164 23.938 -20.219 1 32.88 169 THR A N 1
ATOM 1328 C CA . THR A 1 169 ? -6.902 23.234 -20.031 1 32.88 169 THR A CA 1
ATOM 1329 C C . THR A 1 169 ? -7.145 21.828 -19.469 1 32.88 169 THR A C 1
ATOM 1331 O O . THR A 1 169 ? -7.66 21.688 -18.359 1 32.88 169 THR A O 1
ATOM 1334 N N . GLN A 1 170 ? -7.379 20.828 -20.266 1 29.77 170 GLN A N 1
ATOM 1335 C CA . GLN A 1 170 ? -7.312 19.391 -20.078 1 29.77 170 GLN A CA 1
ATOM 1336 C C . GLN A 1 170 ? -6.176 19.016 -19.125 1 29.77 170 GLN A C 1
ATOM 1338 O O . GLN A 1 170 ? -5.027 19.406 -19.328 1 29.77 170 GLN A O 1
ATOM 1343 N N . LEU A 1 171 ? -6.355 18.797 -17.859 1 31.86 171 LEU A N 1
ATOM 1344 C CA . LEU A 1 171 ? -5.422 18.234 -16.891 1 31.86 171 LEU A CA 1
ATOM 1345 C C . LEU A 1 171 ? -4.508 17.203 -17.547 1 31.86 171 LEU A C 1
ATOM 1347 O O . LEU A 1 171 ? -4.969 16.156 -17.984 1 31.86 171 LEU A O 1
ATOM 1351 N N . ALA A 1 172 ? -3.484 17.641 -18.156 1 29.53 172 ALA A N 1
ATOM 1352 C CA . ALA A 1 172 ? -2.486 16.672 -18.578 1 29.53 172 ALA A CA 1
ATOM 1353 C C . ALA A 1 172 ? -2.074 15.766 -17.422 1 29.53 172 ALA A C 1
ATOM 1355 O O . ALA A 1 172 ? -1.712 16.25 -16.344 1 29.53 172 ALA A O 1
ATOM 1356 N N . ASP A 1 173 ? -2.611 14.672 -17.188 1 30.02 173 ASP A N 1
ATOM 1357 C CA . ASP A 1 173 ? -2.199 13.586 -16.297 1 30.02 173 ASP A CA 1
ATOM 1358 C C . ASP A 1 173 ? -0.678 13.477 -16.234 1 30.02 173 ASP A C 1
ATOM 1360 O O . ASP A 1 173 ? -0.052 12.977 -17.172 1 30.02 173 ASP A O 1
ATOM 1364 N N . ALA A 1 174 ? 0.067 14.477 -15.766 1 28.73 174 ALA A N 1
ATOM 1365 C CA . ALA A 1 174 ? 1.523 14.555 -15.688 1 28.73 174 ALA A CA 1
ATOM 1366 C C . ALA A 1 174 ? 2.088 13.43 -14.82 1 28.73 174 ALA A C 1
ATOM 1368 O O . ALA A 1 174 ? 2.484 13.656 -13.68 1 28.73 174 ALA A O 1
ATOM 1369 N N . ILE A 1 175 ? 1.476 12.375 -14.578 1 29.88 175 ILE A N 1
ATOM 1370 C CA . ILE A 1 175 ? 2.291 11.266 -14.086 1 29.88 175 ILE A CA 1
ATOM 1371 C C . ILE A 1 175 ? 3.371 10.93 -15.109 1 29.88 175 ILE A C 1
ATOM 1373 O O . ILE A 1 175 ? 3.07 10.43 -16.188 1 29.88 175 ILE A O 1
ATOM 1377 N N . SER A 1 176 ? 4.262 11.828 -15.328 1 28.17 176 SER A N 1
ATOM 1378 C CA . SER A 1 176 ? 5.391 11.508 -16.203 1 28.17 176 SER A CA 1
ATOM 1379 C C . SER A 1 176 ? 6.047 10.188 -15.797 1 28.17 176 SER A C 1
ATOM 1381 O O . SER A 1 176 ? 6.426 10.008 -14.633 1 28.17 176 SER A O 1
ATOM 1383 N N . PRO A 1 177 ? 5.742 9.172 -16.438 1 24.42 177 PRO A N 1
ATOM 1384 C CA . PRO A 1 177 ? 6.578 7.98 -16.266 1 24.42 177 PRO A CA 1
ATOM 1385 C C . PRO A 1 177 ? 8.07 8.289 -16.359 1 24.42 177 PRO A C 1
ATOM 1387 O O . PRO A 1 177 ? 8.469 9.273 -16.984 1 24.42 177 PRO A O 1
ATOM 1390 N N . ALA A 1 178 ? 8.906 7.984 -15.234 1 23.86 178 ALA A N 1
ATOM 1391 C CA . ALA A 1 178 ? 10.344 7.996 -15.516 1 23.86 178 ALA A CA 1
ATOM 1392 C C . ALA A 1 178 ? 10.625 7.5 -16.938 1 23.86 178 ALA A C 1
ATOM 1394 O O . ALA A 1 178 ? 10.172 6.422 -17.328 1 23.86 178 ALA A O 1
ATOM 1395 N N . LEU A 1 179 ? 10.773 8.422 -17.938 1 21.45 179 LEU A N 1
ATOM 1396 C CA . LEU A 1 179 ? 11.516 8 -19.125 1 21.45 179 LEU A CA 1
ATOM 1397 C C . LEU A 1 179 ? 12.805 7.277 -18.719 1 21.45 179 LEU A C 1
ATOM 1399 O O . LEU A 1 179 ? 13.484 7.684 -17.781 1 21.45 179 LEU A O 1
ATOM 1403 N N . MET B 1 1 ? -19.031 -3.072 0.085 1 43.12 1 MET B N 1
ATOM 1404 C CA . MET B 1 1 ? -17.797 -3.811 -0.148 1 43.12 1 MET B CA 1
ATOM 1405 C C . MET B 1 1 ? -17.422 -4.648 1.071 1 43.12 1 MET B C 1
ATOM 1407 O O . MET B 1 1 ? -17.281 -4.117 2.176 1 43.12 1 MET B O 1
ATOM 1411 N N . ASN B 1 2 ? -17.719 -5.992 1.063 1 58.94 2 ASN B N 1
ATOM 1412 C CA . ASN B 1 2 ? -17.625 -6.957 2.154 1 58.94 2 ASN B CA 1
ATOM 1413 C C . ASN B 1 2 ? -16.203 -7.078 2.686 1 58.94 2 ASN B C 1
ATOM 1415 O O . ASN B 1 2 ? -15.242 -6.793 1.968 1 58.94 2 ASN B O 1
ATOM 1419 N N . THR B 1 3 ? -16.016 -6.859 4.016 1 70.06 3 THR B N 1
ATOM 1420 C CA . THR B 1 3 ? -14.75 -7.168 4.676 1 70.06 3 THR B CA 1
ATOM 1421 C C . THR B 1 3 ? -14.195 -8.508 4.195 1 70.06 3 THR B C 1
ATOM 1423 O O . THR B 1 3 ? -14.945 -9.469 4.031 1 70.06 3 THR B O 1
ATOM 1426 N N . PRO B 1 4 ? -12.969 -8.523 3.826 1 78.19 4 PRO B N 1
ATOM 1427 C CA . PRO B 1 4 ? -12.398 -9.766 3.314 1 78.19 4 PRO B CA 1
ATOM 1428 C C . PRO B 1 4 ? -12.547 -10.93 4.289 1 78.19 4 PRO B C 1
ATOM 1430 O O . PRO B 1 4 ? -12.422 -10.75 5.504 1 78.19 4 PRO B O 1
ATOM 1433 N N . THR B 1 5 ? -12.898 -12.047 3.785 1 78.69 5 THR B N 1
ATOM 1434 C CA . THR B 1 5 ? -13 -13.266 4.582 1 78.69 5 THR B CA 1
ATOM 1435 C C . THR B 1 5 ? -11.617 -13.742 5.016 1 78.69 5 THR B C 1
ATOM 1437 O O . THR B 1 5 ? -10.602 -13.242 4.527 1 78.69 5 THR B O 1
ATOM 1440 N N . SER B 1 6 ? -11.602 -14.672 5.984 1 82.94 6 SER B N 1
ATOM 1441 C CA . SER B 1 6 ? -10.344 -15.242 6.441 1 82.94 6 SER B CA 1
ATOM 1442 C C . SER B 1 6 ? -9.57 -15.883 5.289 1 82.94 6 SER B C 1
ATOM 1444 O O . SER B 1 6 ? -8.352 -15.742 5.199 1 82.94 6 SER B O 1
ATOM 1446 N N . GLU B 1 7 ? -10.359 -16.578 4.438 1 78.94 7 GLU B N 1
ATOM 1447 C CA . GLU B 1 7 ? -9.742 -17.219 3.279 1 78.94 7 GLU B CA 1
ATOM 1448 C C . GLU B 1 7 ? -9.125 -16.188 2.34 1 78.94 7 GLU B C 1
ATOM 1450 O O . GLU B 1 7 ? -8.031 -16.391 1.812 1 78.94 7 GLU B O 1
ATOM 1455 N N . GLN B 1 8 ? -9.797 -15.141 2.135 1 77.5 8 GLN B N 1
ATOM 1456 C CA . GLN B 1 8 ? -9.305 -14.078 1.261 1 77.5 8 GLN B CA 1
ATOM 1457 C C . GLN B 1 8 ? -8.055 -13.422 1.841 1 77.5 8 GLN B C 1
ATOM 1459 O O . GLN B 1 8 ? -7.133 -13.078 1.104 1 77.5 8 GLN B O 1
ATOM 1464 N N . LEU B 1 9 ? -8.094 -13.281 3.135 1 86.06 9 LEU B N 1
ATOM 1465 C CA . LEU B 1 9 ? -6.938 -12.688 3.795 1 86.06 9 LEU B CA 1
ATOM 1466 C C . LEU B 1 9 ? -5.727 -13.617 3.717 1 86.06 9 LEU B C 1
ATOM 1468 O O . LEU B 1 9 ? -4.594 -13.156 3.592 1 86.06 9 LEU B O 1
ATOM 1472 N N . ASP B 1 10 ? -6.035 -14.906 3.789 1 86.06 10 ASP B N 1
ATOM 1473 C CA . ASP B 1 10 ? -4.957 -15.883 3.625 1 86.06 10 ASP B CA 1
ATOM 1474 C C . ASP B 1 10 ? -4.371 -15.812 2.217 1 86.06 10 ASP B C 1
ATOM 1476 O O . ASP B 1 10 ? -3.15 -15.891 2.045 1 86.06 10 ASP B O 1
ATOM 1480 N N . GLN B 1 11 ? -5.266 -15.703 1.252 1 81.44 11 GLN B N 1
ATOM 1481 C CA . GLN B 1 11 ? -4.82 -15.578 -0.131 1 81.44 11 GLN B CA 1
ATOM 1482 C C . GLN B 1 11 ? -3.986 -14.312 -0.324 1 81.44 11 GLN B C 1
ATOM 1484 O O . GLN B 1 11 ? -2.971 -14.336 -1.021 1 81.44 11 GLN B O 1
ATOM 1489 N N . PHE B 1 12 ? -4.441 -13.305 0.311 1 88.62 12 PHE B N 1
ATOM 1490 C CA . PHE B 1 12 ? -3.701 -12.055 0.229 1 88.62 12 PHE B CA 1
ATOM 1491 C C . PHE B 1 12 ? -2.312 -12.203 0.84 1 88.62 12 PHE B C 1
ATOM 1493 O O . PHE B 1 12 ? -1.324 -11.742 0.27 1 88.62 12 PHE B O 1
ATOM 1500 N N . ALA B 1 13 ? -2.242 -12.766 1.997 1 92.75 13 ALA B N 1
ATOM 1501 C CA . ALA B 1 13 ? -0.961 -12.953 2.674 1 92.75 13 ALA B CA 1
ATOM 1502 C C . ALA B 1 13 ? 0.019 -13.719 1.788 1 92.75 13 ALA B C 1
ATOM 1504 O O . ALA B 1 13 ? 1.193 -13.352 1.691 1 92.75 13 ALA B O 1
ATOM 1505 N N . ARG B 1 14 ? -0.476 -14.703 1.142 1 88.19 14 ARG B N 1
ATOM 1506 C CA . ARG B 1 14 ? 0.36 -15.492 0.241 1 88.19 14 ARG B CA 1
ATOM 1507 C C . ARG B 1 14 ? 0.809 -14.656 -0.956 1 88.19 14 ARG B C 1
ATOM 1509 O O . ARG B 1 14 ? 1.975 -14.711 -1.353 1 88.19 14 ARG B O 1
ATOM 1516 N N . ALA B 1 15 ? -0.099 -13.93 -1.505 1 87.5 15 ALA B N 1
ATOM 1517 C CA . ALA B 1 15 ? 0.21 -13.078 -2.652 1 87.5 15 ALA B CA 1
ATOM 1518 C C . ALA B 1 15 ? 1.248 -12.023 -2.289 1 87.5 15 ALA B C 1
ATOM 1520 O O . ALA B 1 15 ? 2.172 -11.758 -3.062 1 87.5 15 ALA B O 1
ATOM 1521 N N . LEU B 1 16 ? 1.051 -11.422 -1.123 1 93.94 16 LEU B N 1
ATOM 1522 C CA . LEU B 1 16 ? 2.012 -10.422 -0.664 1 93.94 16 LEU B CA 1
ATOM 1523 C C . LEU B 1 16 ? 3.393 -11.047 -0.481 1 93.94 16 LEU B C 1
ATOM 1525 O O . LEU B 1 16 ? 4.398 -10.477 -0.918 1 93.94 16 LEU B O 1
ATOM 1529 N N . GLY B 1 17 ? 3.396 -12.148 0.186 1 94.94 17 GLY B N 1
ATOM 1530 C CA . GLY B 1 17 ? 4.652 -1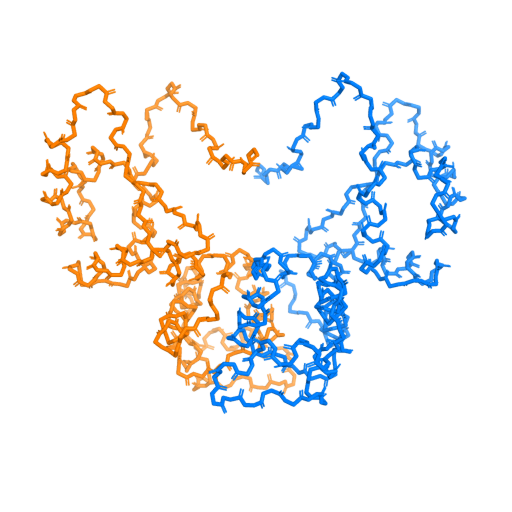2.859 0.373 1 94.94 17 GLY B CA 1
ATOM 1531 C C . GLY B 1 17 ? 5.348 -13.195 -0.933 1 94.94 17 GLY B C 1
ATOM 1532 O O . GLY B 1 17 ? 6.555 -12.984 -1.07 1 94.94 17 GLY B O 1
ATOM 1533 N N . GLU B 1 18 ? 4.613 -13.688 -1.852 1 87.38 18 GLU B N 1
ATOM 1534 C CA . GLU B 1 18 ? 5.16 -14.031 -3.16 1 87.38 18 GLU B CA 1
ATOM 1535 C C . GLU B 1 18 ? 5.711 -12.797 -3.871 1 87.38 18 GLU B C 1
ATOM 1537 O O . GLU B 1 18 ? 6.727 -12.867 -4.562 1 87.38 18 GLU B O 1
ATOM 1542 N N . THR B 1 19 ? 5.008 -11.719 -3.766 1 89.88 19 THR B N 1
ATOM 1543 C CA . THR B 1 19 ? 5.461 -10.469 -4.367 1 89.88 19 THR B CA 1
ATOM 1544 C C . THR B 1 19 ? 6.781 -10.016 -3.75 1 89.88 19 THR B C 1
ATOM 1546 O O . THR B 1 19 ? 7.68 -9.555 -4.461 1 89.88 19 THR B O 1
ATOM 1549 N N . LEU B 1 20 ? 6.891 -10.195 -2.445 1 94.5 20 LEU B N 1
ATOM 1550 C CA . LEU B 1 20 ? 8.133 -9.867 -1.754 1 94.5 20 LEU B CA 1
ATOM 1551 C C . LEU B 1 20 ? 9.266 -10.773 -2.211 1 94.5 20 LEU B C 1
ATOM 1553 O O . LEU B 1 20 ? 10.375 -10.305 -2.477 1 94.5 20 LEU B O 1
ATOM 1557 N N . ARG B 1 21 ? 8.961 -12.016 -2.293 1 93.31 21 ARG B N 1
ATOM 1558 C CA . ARG B 1 21 ? 9.953 -12.992 -2.738 1 93.31 21 ARG B CA 1
ATOM 1559 C C . ARG B 1 21 ? 10.43 -12.68 -4.152 1 93.31 21 ARG B C 1
ATOM 1561 O O . ARG B 1 21 ? 11.625 -12.703 -4.426 1 93.31 21 ARG B O 1
ATOM 1568 N N . SER B 1 22 ? 9.5 -12.391 -5.004 1 87.62 22 SER B N 1
ATOM 1569 C CA . SER B 1 22 ? 9.828 -12.055 -6.387 1 87.62 22 SER B CA 1
ATOM 1570 C C . SER B 1 22 ? 10.711 -10.812 -6.457 1 87.62 22 SER B C 1
ATOM 1572 O O . SER B 1 22 ? 11.68 -10.781 -7.215 1 87.62 22 SER B O 1
ATOM 1574 N N . ALA B 1 23 ? 10.359 -9.805 -5.703 1 89.31 23 ALA B N 1
ATOM 1575 C CA . ALA B 1 23 ? 11.156 -8.578 -5.668 1 89.31 23 ALA B CA 1
ATOM 1576 C C . ALA B 1 23 ? 12.586 -8.867 -5.219 1 89.31 23 ALA B C 1
ATOM 1578 O O . ALA B 1 23 ? 13.539 -8.32 -5.777 1 89.31 23 ALA B O 1
ATOM 1579 N N . ARG B 1 24 ? 12.703 -9.703 -4.18 1 93.19 24 ARG B N 1
ATOM 1580 C CA . ARG B 1 24 ? 14.023 -10.07 -3.697 1 93.19 24 ARG B CA 1
ATOM 1581 C C . ARG B 1 24 ? 14.82 -10.797 -4.777 1 93.19 24 ARG B C 1
ATOM 1583 O O . ARG B 1 24 ? 15.992 -10.492 -5.008 1 93.19 24 ARG B O 1
ATOM 1590 N N . ARG B 1 25 ? 14.133 -11.727 -5.426 1 92.19 25 ARG B N 1
ATOM 1591 C CA . ARG B 1 25 ? 14.781 -12.555 -6.438 1 92.19 25 ARG B CA 1
ATOM 1592 C C . ARG B 1 25 ? 15.164 -11.719 -7.66 1 92.19 25 ARG B C 1
ATOM 1594 O O . ARG B 1 25 ? 16.172 -11.992 -8.305 1 92.19 25 ARG B O 1
ATOM 1601 N N . GLU B 1 26 ? 14.359 -10.773 -7.992 1 83.62 26 GLU B N 1
ATOM 1602 C CA . GLU B 1 26 ? 14.664 -9.867 -9.102 1 83.62 26 GLU B CA 1
ATOM 1603 C C . GLU B 1 26 ? 15.984 -9.141 -8.867 1 83.62 26 GLU B C 1
ATOM 1605 O O . GLU B 1 26 ? 16.672 -8.773 -9.82 1 83.62 26 GLU B O 1
ATOM 1610 N N . ARG B 1 27 ? 16.375 -8.969 -7.609 1 89.19 27 ARG B N 1
ATOM 1611 C CA . ARG B 1 27 ? 17.641 -8.336 -7.254 1 89.19 27 ARG B CA 1
ATOM 1612 C C . ARG B 1 27 ? 18.766 -9.359 -7.227 1 89.19 27 ARG B C 1
ATOM 1614 O O . ARG B 1 27 ? 19.938 -9 -7.02 1 89.19 27 ARG B O 1
ATOM 1621 N N . GLY B 1 28 ? 18.328 -10.633 -7.391 1 93.56 28 GLY B N 1
ATOM 1622 C CA . GLY B 1 28 ? 19.312 -11.711 -7.324 1 93.56 28 GLY B CA 1
ATOM 1623 C C . GLY B 1 28 ? 19.75 -12.031 -5.91 1 93.56 28 GLY B C 1
ATOM 1624 O O . GLY B 1 28 ? 20.812 -12.617 -5.703 1 93.56 28 GLY B O 1
ATOM 1625 N N . TRP B 1 29 ? 19.141 -11.648 -4.934 1 94.81 29 TRP B N 1
ATOM 1626 C CA . TRP B 1 29 ? 19.547 -11.812 -3.539 1 94.81 29 TRP B CA 1
ATOM 1627 C C . TRP B 1 29 ? 18.953 -13.086 -2.947 1 94.81 29 TRP B C 1
ATOM 1629 O O . TRP B 1 29 ? 17.812 -13.445 -3.234 1 94.81 29 TRP B O 1
ATOM 1639 N N . THR B 1 30 ? 19.734 -13.758 -2.178 1 96.5 30 THR B N 1
ATOM 1640 C CA . THR B 1 30 ? 19.219 -14.742 -1.235 1 96.5 30 THR B CA 1
ATOM 1641 C C . THR B 1 30 ? 18.594 -14.055 -0.02 1 96.5 30 THR B C 1
ATOM 1643 O O . THR B 1 30 ? 18.734 -12.836 0.144 1 96.5 30 THR B O 1
ATOM 1646 N N . ARG B 1 31 ? 17.844 -14.812 0.751 1 94.38 31 ARG B N 1
ATOM 1647 C CA . ARG B 1 31 ? 17.328 -14.227 1.982 1 94.38 31 ARG B CA 1
ATOM 1648 C C . ARG B 1 31 ? 18.453 -13.695 2.861 1 94.38 31 ARG B C 1
ATOM 1650 O O . ARG B 1 31 ? 18.297 -12.656 3.5 1 94.38 31 ARG B O 1
ATOM 1657 N N . LYS B 1 32 ? 19.562 -14.383 2.908 1 93.88 32 LYS B N 1
ATOM 1658 C CA . LYS B 1 32 ? 20.719 -13.969 3.705 1 93.88 32 LYS B CA 1
ATOM 1659 C C . LYS B 1 32 ? 21.266 -12.633 3.221 1 93.88 32 LYS B C 1
ATOM 1661 O O . LYS B 1 32 ? 21.578 -11.75 4.027 1 93.88 32 LYS B O 1
ATOM 1666 N N . GLN B 1 33 ? 21.406 -12.539 1.902 1 93.12 33 GLN B N 1
ATOM 1667 C CA . GLN B 1 33 ? 21.906 -11.297 1.315 1 93.12 33 GLN B CA 1
ATOM 1668 C C . GLN B 1 33 ? 20.953 -10.141 1.566 1 93.12 33 GLN B C 1
ATOM 1670 O O . GLN B 1 33 ? 21.391 -9.023 1.852 1 93.12 33 GLN B O 1
ATOM 1675 N N . MET B 1 34 ? 19.688 -10.422 1.489 1 92.31 34 MET B N 1
ATOM 1676 C CA . MET B 1 34 ? 18.688 -9.383 1.759 1 92.31 34 MET B CA 1
ATOM 1677 C C . MET B 1 34 ? 18.766 -8.938 3.217 1 92.31 34 MET B C 1
ATOM 1679 O O . MET B 1 34 ? 18.719 -7.738 3.506 1 92.31 34 MET B O 1
ATOM 1683 N N . ARG B 1 35 ? 18.75 -9.867 4.082 1 90.12 35 ARG B N 1
ATOM 1684 C CA . ARG B 1 35 ? 18.859 -9.555 5.504 1 90.12 35 ARG B CA 1
ATOM 1685 C C . ARG B 1 35 ? 20.062 -8.672 5.777 1 90.12 35 ARG B C 1
ATOM 1687 O O . ARG B 1 35 ? 19.984 -7.719 6.559 1 90.12 35 ARG B O 1
ATOM 1694 N N . ALA B 1 36 ? 21.188 -8.961 5.203 1 88.56 36 ALA B N 1
ATOM 1695 C CA . ALA B 1 36 ? 22.406 -8.172 5.375 1 88.56 36 ALA B CA 1
ATOM 1696 C C . ALA B 1 36 ? 22.219 -6.746 4.883 1 88.56 36 ALA B C 1
ATOM 1698 O O . ALA B 1 36 ? 22.719 -5.797 5.492 1 88.56 36 ALA B O 1
ATOM 1699 N N . ALA B 1 37 ? 21.5 -6.648 3.828 1 85.5 37 ALA B N 1
ATOM 1700 C CA . ALA B 1 37 ? 21.25 -5.328 3.258 1 85.5 37 ALA B CA 1
ATOM 1701 C C . ALA B 1 37 ? 20.328 -4.508 4.152 1 85.5 37 ALA B C 1
ATOM 1703 O O . ALA B 1 37 ? 20.344 -3.277 4.109 1 85.5 37 ALA B O 1
ATOM 1704 N N . MET B 1 38 ? 19.484 -5.199 4.949 1 83.12 38 MET B N 1
ATOM 1705 C CA . MET B 1 38 ? 18.516 -4.535 5.82 1 83.12 38 MET B CA 1
ATOM 1706 C C . MET B 1 38 ? 19.172 -4.141 7.145 1 83.12 38 MET B C 1
ATOM 1708 O O . MET B 1 38 ? 18.641 -3.285 7.863 1 83.12 38 MET B O 1
ATOM 1712 N N . CYS B 1 39 ? 20.156 -4.723 7.645 1 72 39 CYS B N 1
ATOM 1713 C CA . CYS B 1 39 ? 20.781 -4.641 8.961 1 72 39 CYS B CA 1
ATOM 1714 C C . CYS B 1 39 ? 21.312 -3.242 9.227 1 72 39 CYS B C 1
ATOM 1716 O O . CYS B 1 39 ? 22 -3.014 10.234 1 72 39 CYS B O 1
ATOM 1718 N N . THR B 1 40 ? 20.906 -2.311 8.5 1 57.78 40 THR B N 1
ATOM 1719 C CA . THR B 1 40 ? 21.453 -1.016 8.891 1 57.78 40 THR B CA 1
ATOM 1720 C C . THR B 1 40 ? 20.859 -0.545 10.211 1 57.78 40 THR B C 1
ATOM 1722 O O . THR B 1 40 ? 21.375 0.367 10.852 1 57.78 40 THR B O 1
ATOM 1725 N N . SER B 1 41 ? 19.625 -1.021 10.539 1 53.91 41 SER B N 1
ATOM 1726 C CA . SER B 1 41 ? 18.969 -0.527 11.742 1 53.91 41 SER B CA 1
ATOM 1727 C C . SER B 1 41 ? 18.938 -1.597 12.828 1 53.91 41 SER B C 1
ATOM 1729 O O . SER B 1 41 ? 19.219 -2.768 12.562 1 53.91 41 SER B O 1
ATOM 1731 N N . ASP B 1 42 ? 18.953 -1.183 14.094 1 52.78 42 ASP B N 1
ATOM 1732 C CA . ASP B 1 42 ? 18.953 -1.98 15.312 1 52.78 42 ASP B CA 1
ATOM 1733 C C . ASP B 1 42 ? 17.953 -3.119 15.234 1 52.78 42 ASP B C 1
ATOM 1735 O O . ASP B 1 42 ? 17.953 -4.02 16.078 1 52.78 42 AS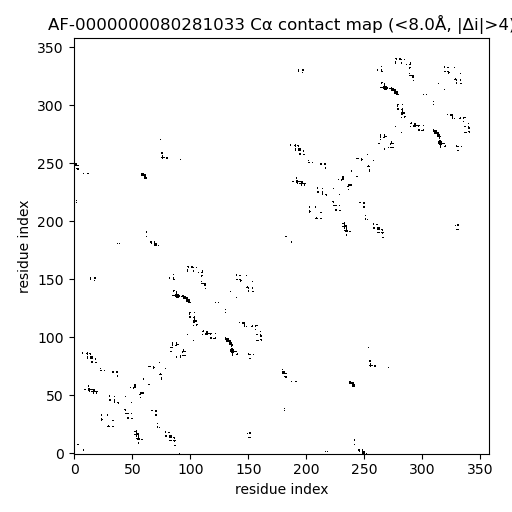P B O 1
ATOM 1739 N N . ASP B 1 43 ? 17.031 -2.938 14.469 1 58.94 43 ASP B N 1
ATOM 1740 C CA . ASP B 1 43 ? 16 -3.98 14.547 1 58.94 43 ASP B CA 1
ATOM 1741 C C . ASP B 1 43 ? 16.312 -5.117 13.578 1 58.94 43 ASP B C 1
ATOM 1743 O O . ASP B 1 43 ? 16.406 -4.898 12.367 1 58.94 43 ASP B O 1
ATOM 1747 N N . ASP B 1 44 ? 16.859 -6.184 14.156 1 67.31 44 ASP B N 1
ATOM 1748 C CA . ASP B 1 44 ? 17.359 -7.395 13.516 1 67.31 44 ASP B CA 1
ATOM 1749 C C . ASP B 1 44 ? 16.219 -8.219 12.93 1 67.31 44 ASP B C 1
ATOM 1751 O O . ASP B 1 44 ? 15.367 -8.734 13.664 1 67.31 44 ASP B O 1
ATOM 1755 N N . LEU B 1 45 ? 15.844 -7.938 11.727 1 82 45 LEU B N 1
ATOM 1756 C CA . LEU B 1 45 ? 14.969 -8.867 11.023 1 82 45 LEU B CA 1
ATOM 1757 C C . LEU B 1 45 ? 15.664 -10.203 10.797 1 82 45 LEU B C 1
ATOM 1759 O O . LEU B 1 45 ? 16.688 -10.273 10.117 1 82 45 LEU B O 1
ATOM 1763 N N . SER B 1 46 ? 15.242 -11.266 11.469 1 90.31 46 SER B N 1
ATOM 1764 C CA . SER B 1 46 ? 15.852 -12.586 11.344 1 90.31 46 SER B CA 1
ATOM 1765 C C . SER B 1 46 ? 15.555 -13.203 9.984 1 90.31 46 SER B C 1
ATOM 1767 O O . SER B 1 46 ? 14.609 -12.797 9.305 1 90.31 46 SER B O 1
ATOM 1769 N N . LEU B 1 47 ? 16.422 -14.188 9.625 1 92.62 47 LEU B N 1
ATOM 1770 C CA . LEU B 1 47 ? 16.188 -14.953 8.398 1 92.62 47 LEU B CA 1
ATOM 1771 C C . LEU B 1 47 ? 14.844 -15.672 8.453 1 92.62 47 LEU B C 1
ATOM 1773 O O . LEU B 1 47 ? 14.148 -15.773 7.445 1 92.62 47 LEU B O 1
ATOM 1777 N N . GLN B 1 48 ? 14.547 -16.156 9.625 1 94.25 48 GLN B N 1
ATOM 1778 C CA . GLN B 1 48 ? 13.289 -16.859 9.812 1 94.25 48 GLN B CA 1
ATOM 1779 C C . GLN B 1 48 ? 12.094 -15.93 9.609 1 94.25 48 GLN B C 1
ATOM 1781 O O . GLN B 1 48 ? 11.094 -16.312 9 1 94.25 48 GLN B O 1
ATOM 1786 N N . THR B 1 49 ? 12.211 -14.75 10.148 1 94.69 49 THR B N 1
ATOM 1787 C CA . THR B 1 49 ? 11.141 -13.773 10 1 94.69 49 THR B CA 1
ATOM 1788 C C . THR B 1 49 ? 10.969 -13.391 8.531 1 94.69 49 THR B C 1
ATOM 1790 O O . THR B 1 49 ? 9.844 -13.32 8.031 1 94.69 49 THR B O 1
ATOM 1793 N N . LEU B 1 50 ? 12.094 -13.195 7.844 1 94.88 50 LEU B N 1
ATOM 1794 C CA . LEU B 1 50 ? 12.039 -12.867 6.422 1 94.88 50 LEU B CA 1
ATOM 1795 C C . LEU B 1 50 ? 11.375 -13.977 5.625 1 94.88 50 LEU B C 1
ATOM 1797 O O . LEU B 1 50 ? 10.539 -13.711 4.758 1 94.88 50 LEU B O 1
ATOM 1801 N N . ALA B 1 51 ? 11.719 -15.18 5.91 1 95.81 51 ALA B N 1
ATOM 1802 C CA . ALA B 1 51 ? 11.109 -16.328 5.25 1 95.81 51 ALA B CA 1
ATOM 1803 C C . ALA B 1 51 ? 9.602 -16.391 5.508 1 95.81 51 ALA B C 1
ATOM 1805 O O . ALA B 1 51 ? 8.82 -16.641 4.594 1 95.81 51 ALA B O 1
ATOM 1806 N N . SER B 1 52 ? 9.203 -16.172 6.762 1 97.19 52 SER B N 1
ATOM 1807 C CA . SER B 1 52 ? 7.797 -16.219 7.137 1 97.19 52 SER B CA 1
ATOM 1808 C C . SER B 1 52 ? 7.004 -15.109 6.438 1 97.19 52 SER B C 1
ATOM 1810 O O . SER B 1 52 ? 5.836 -15.305 6.09 1 97.19 52 SER B O 1
ATOM 1812 N N . TYR B 1 53 ? 7.633 -13.898 6.215 1 96.19 53 TYR B N 1
ATOM 1813 C CA . TYR B 1 53 ? 6.992 -12.852 5.43 1 96.19 53 TYR B CA 1
ATOM 1814 C C . TYR B 1 53 ? 6.742 -13.32 4 1 96.19 53 TYR B C 1
ATOM 1816 O O . TYR B 1 53 ? 5.641 -13.164 3.471 1 96.19 53 TYR B O 1
ATOM 1824 N N . GLU B 1 54 ? 7.754 -13.984 3.422 1 95.38 54 GLU B N 1
ATOM 1825 C CA . GLU B 1 54 ? 7.676 -14.375 2.018 1 95.38 54 GLU B CA 1
ATOM 1826 C C . GLU B 1 54 ? 6.691 -15.523 1.815 1 95.38 54 GLU B C 1
ATOM 1828 O O . GLU B 1 54 ? 6.156 -15.703 0.721 1 95.38 54 GLU B O 1
ATOM 1833 N N . LEU B 1 55 ? 6.473 -16.281 2.863 1 94.56 55 LEU B N 1
ATOM 1834 C CA . LEU B 1 55 ? 5.547 -17.406 2.791 1 94.56 55 LEU B CA 1
ATOM 1835 C C . LEU B 1 55 ? 4.129 -16.969 3.135 1 94.56 55 LEU B C 1
ATOM 1837 O O . LEU B 1 55 ? 3.174 -17.719 2.918 1 94.56 55 LEU B O 1
ATOM 1841 N N . GLY B 1 56 ? 3.979 -15.836 3.672 1 94.75 56 GLY B N 1
ATOM 1842 C CA . GLY B 1 56 ? 2.67 -15.336 4.066 1 94.75 56 GLY B CA 1
ATOM 1843 C C . GLY B 1 56 ? 2.184 -15.914 5.383 1 94.75 56 GLY B C 1
ATOM 1844 O O . GLY B 1 56 ? 0.989 -15.867 5.684 1 94.75 56 GLY B O 1
ATOM 1845 N N . THR B 1 57 ? 3.02 -16.484 6.23 1 95.81 57 THR B N 1
ATOM 1846 C CA . THR B 1 57 ? 2.623 -17.125 7.484 1 95.81 57 THR B CA 1
ATOM 1847 C C . THR B 1 57 ? 2.826 -16.172 8.656 1 95.81 57 THR B C 1
ATOM 1849 O O . THR B 1 57 ? 2.488 -16.5 9.797 1 95.81 57 THR B O 1
ATOM 1852 N N . ARG B 1 58 ? 3.418 -15.055 8.5 1 95.31 58 ARG B N 1
ATOM 1853 C CA . ARG B 1 58 ? 3.566 -13.977 9.477 1 95.31 58 ARG B CA 1
ATOM 1854 C C . ARG B 1 58 ? 3.117 -12.641 8.891 1 95.31 58 ARG B C 1
ATOM 1856 O O . ARG B 1 58 ? 3.488 -12.297 7.766 1 95.31 58 ARG B O 1
ATOM 1863 N N . ARG B 1 59 ? 2.355 -11.992 9.703 1 94.62 59 ARG B N 1
ATOM 1864 C CA . ARG B 1 59 ? 1.878 -10.688 9.242 1 94.62 59 ARG B CA 1
ATOM 1865 C C . ARG B 1 59 ? 2.994 -9.656 9.281 1 94.62 59 ARG B C 1
ATOM 1867 O O . ARG B 1 59 ? 3.717 -9.547 10.273 1 94.62 59 ARG B O 1
ATOM 1874 N N . ILE B 1 60 ? 3.164 -8.945 8.211 1 95.94 60 ILE B N 1
ATOM 1875 C CA . ILE B 1 60 ? 4.137 -7.863 8.148 1 95.94 60 ILE B CA 1
ATOM 1876 C C . ILE B 1 60 ? 3.443 -6.531 8.43 1 95.94 60 ILE B C 1
ATOM 1878 O O . ILE B 1 60 ? 2.33 -6.289 7.961 1 95.94 60 ILE B O 1
ATOM 1882 N N . SER B 1 61 ? 4.066 -5.695 9.273 1 96.06 61 SER B N 1
ATOM 1883 C CA . SER B 1 61 ? 3.518 -4.359 9.5 1 96.06 61 SER B CA 1
ATOM 1884 C C . SER B 1 61 ? 3.748 -3.459 8.289 1 96.06 61 SER B C 1
ATOM 1886 O O . SER B 1 61 ? 4.652 -3.701 7.492 1 96.06 61 SER B O 1
ATOM 1888 N N . VAL B 1 62 ? 2.91 -2.453 8.188 1 96.56 62 VAL B N 1
ATOM 1889 C CA . VAL B 1 62 ? 3.068 -1.507 7.086 1 96.56 62 VAL B CA 1
ATOM 1890 C C . VAL B 1 62 ? 4.441 -0.843 7.172 1 96.56 62 VAL B C 1
ATOM 1892 O O . VAL B 1 62 ? 5.117 -0.666 6.152 1 96.56 62 VAL B O 1
ATOM 1895 N N . GLU B 1 63 ? 4.949 -0.527 8.328 1 92.44 63 GLU B N 1
ATOM 1896 C CA . GLU B 1 63 ? 6.266 0.081 8.508 1 92.44 63 GLU B CA 1
ATOM 1897 C C . GLU B 1 63 ? 7.375 -0.855 8.039 1 92.44 63 GLU B C 1
ATOM 1899 O O . GLU B 1 63 ? 8.32 -0.423 7.371 1 92.44 63 GLU B O 1
ATOM 1904 N N . ARG B 1 64 ? 7.23 -2.059 8.422 1 92.19 64 ARG B N 1
ATOM 1905 C CA . ARG B 1 64 ? 8.219 -3.045 7.996 1 92.19 64 ARG B CA 1
ATOM 1906 C C . ARG B 1 64 ? 8.195 -3.223 6.48 1 92.19 64 ARG B C 1
ATOM 1908 O O . ARG B 1 64 ? 9.242 -3.408 5.855 1 92.19 64 ARG B O 1
ATOM 1915 N N . LEU B 1 65 ? 7 -3.223 5.93 1 94.69 65 LEU B N 1
ATOM 1916 C CA . LEU B 1 65 ? 6.887 -3.301 4.477 1 94.69 65 LEU B CA 1
ATOM 1917 C C . LEU B 1 65 ? 7.641 -2.154 3.811 1 94.69 65 LEU B C 1
ATOM 1919 O O . LEU B 1 65 ? 8.336 -2.357 2.811 1 94.69 65 LEU B O 1
ATOM 1923 N N . ILE B 1 66 ? 7.52 -0.973 4.375 1 90.94 66 ILE B N 1
ATOM 1924 C CA . ILE B 1 66 ? 8.203 0.203 3.846 1 90.94 66 ILE B CA 1
ATOM 1925 C C . ILE B 1 66 ? 9.711 -0.014 3.891 1 90.94 66 ILE B C 1
ATOM 1927 O O . ILE B 1 66 ? 10.422 0.275 2.922 1 90.94 66 ILE B O 1
ATOM 1931 N N . GLU B 1 67 ? 10.203 -0.548 4.945 1 89.38 67 GLU B N 1
ATOM 1932 C CA . GLU B 1 67 ? 11.625 -0.818 5.09 1 89.38 67 GLU B CA 1
ATOM 1933 C C . GLU B 1 67 ? 12.109 -1.836 4.059 1 89.38 67 GLU B C 1
ATOM 1935 O O . GLU B 1 67 ? 13.148 -1.644 3.426 1 89.38 67 GLU B O 1
ATOM 1940 N N . VAL B 1 68 ? 11.344 -2.873 3.982 1 92 68 VAL B N 1
ATOM 1941 C CA . VAL B 1 68 ? 11.695 -3.939 3.049 1 92 68 VAL B CA 1
ATOM 1942 C C . VAL B 1 68 ? 11.695 -3.396 1.621 1 92 68 VAL B C 1
ATOM 1944 O O . VAL B 1 68 ? 12.609 -3.676 0.845 1 92 68 VAL B O 1
ATOM 1947 N N . CYS B 1 69 ? 10.688 -2.641 1.276 1 90.69 69 CYS B N 1
ATOM 1948 C CA . CYS B 1 69 ? 10.57 -2.088 -0.068 1 90.69 69 CYS B CA 1
ATOM 1949 C C . CYS B 1 69 ? 11.719 -1.133 -0.37 1 90.69 69 CYS B C 1
ATOM 1951 O O . CYS B 1 69 ? 12.195 -1.066 -1.504 1 90.69 69 CYS B O 1
ATOM 1953 N N . ALA B 1 70 ? 12.156 -0.393 0.634 1 85.94 70 ALA B N 1
ATOM 1954 C CA . ALA B 1 70 ? 13.273 0.525 0.452 1 85.94 70 ALA B CA 1
ATOM 1955 C C . ALA B 1 70 ? 14.539 -0.225 0.046 1 85.94 70 ALA B C 1
ATOM 1957 O O . ALA B 1 70 ? 15.242 0.184 -0.882 1 85.94 70 ALA B O 1
ATOM 1958 N N . VAL B 1 71 ? 14.797 -1.311 0.71 1 86.12 71 VAL B N 1
ATOM 1959 C CA . VAL B 1 71 ? 15.984 -2.111 0.431 1 86.12 71 VAL B CA 1
ATOM 1960 C C . VAL B 1 71 ? 15.875 -2.73 -0.96 1 86.12 71 VAL B C 1
ATOM 1962 O O . VAL B 1 71 ? 16.875 -2.826 -1.684 1 86.12 71 VAL B O 1
ATOM 1965 N N . LEU B 1 72 ? 14.664 -3.072 -1.328 1 90.62 72 LEU B N 1
ATOM 1966 C CA . LEU B 1 72 ? 14.438 -3.754 -2.598 1 90.62 72 LEU B CA 1
ATOM 1967 C C . LEU B 1 72 ? 14.234 -2.748 -3.725 1 90.62 72 LEU B C 1
ATOM 1969 O O . LEU B 1 72 ? 14.047 -3.135 -4.883 1 90.62 72 LEU B O 1
ATOM 1973 N N . LYS B 1 73 ? 14.203 -1.516 -3.381 1 83.88 73 LYS B N 1
ATOM 1974 C CA . LYS B 1 73 ? 13.992 -0.432 -4.336 1 83.88 73 LYS B CA 1
ATOM 1975 C C . LYS B 1 73 ? 12.664 -0.599 -5.07 1 83.88 73 LYS B C 1
ATOM 1977 O O . LYS B 1 73 ? 12.602 -0.493 -6.297 1 83.88 73 LYS B O 1
ATOM 1982 N N . LYS B 1 74 ? 11.664 -0.911 -4.32 1 86 74 LYS B N 1
ATOM 1983 C CA . LYS B 1 74 ? 10.289 -1.01 -4.793 1 86 74 LYS B CA 1
ATOM 1984 C C . LYS B 1 74 ? 9.398 0.037 -4.125 1 86 74 LYS B C 1
ATOM 1986 O O . LYS B 1 74 ? 9.695 0.496 -3.021 1 86 74 LYS B O 1
ATOM 1991 N N . GLN B 1 75 ? 8.391 0.391 -4.863 1 82.94 75 GLN B N 1
ATOM 1992 C CA . GLN B 1 75 ? 7.398 1.279 -4.273 1 82.94 75 GLN B CA 1
ATOM 1993 C C . GLN B 1 75 ? 6.359 0.491 -3.48 1 82.94 75 GLN B C 1
ATOM 1995 O O . GLN B 1 75 ? 5.699 -0.398 -4.023 1 82.94 75 GLN B O 1
ATOM 2000 N N . PRO B 1 76 ? 6.23 0.819 -2.223 1 91.12 76 PRO B N 1
ATOM 2001 C CA . PRO B 1 76 ? 5.328 0.021 -1.39 1 91.12 76 PRO B CA 1
ATOM 2002 C C . PRO B 1 76 ? 3.898 0 -1.922 1 91.12 76 PRO B C 1
ATOM 2004 O O . PRO B 1 76 ? 3.229 -1.034 -1.864 1 91.12 76 PRO B O 1
ATOM 2007 N N . ASP B 1 77 ? 3.385 1.132 -2.389 1 87.06 77 ASP B N 1
ATOM 2008 C CA . ASP B 1 77 ? 2.018 1.188 -2.898 1 87.06 77 ASP B CA 1
ATOM 2009 C C . ASP B 1 77 ? 1.861 0.323 -4.148 1 87.06 77 ASP B C 1
ATOM 2011 O O . ASP B 1 77 ? 0.837 -0.34 -4.324 1 87.06 77 ASP B O 1
ATOM 2015 N N . GLU B 1 78 ? 2.904 0.309 -4.945 1 82.62 78 GLU B N 1
ATOM 2016 C CA . GLU B 1 78 ? 2.865 -0.529 -6.141 1 82.62 78 GLU B CA 1
ATOM 2017 C C . GLU B 1 78 ? 2.912 -2.01 -5.777 1 82.62 78 GLU B C 1
ATOM 2019 O O . GLU B 1 78 ? 2.213 -2.824 -6.383 1 82.62 78 GLU B O 1
ATOM 2024 N N . LEU B 1 79 ? 3.791 -2.281 -4.855 1 89.81 79 LEU B N 1
ATOM 2025 C CA . LEU B 1 79 ? 3.887 -3.662 -4.398 1 89.81 79 LEU B CA 1
ATOM 2026 C C . LEU B 1 79 ? 2.559 -4.137 -3.816 1 89.81 79 LEU B C 1
ATOM 2028 O O . LEU B 1 79 ? 2.113 -5.25 -4.105 1 89.81 79 LEU B O 1
ATOM 2032 N N . LEU B 1 80 ? 1.919 -3.311 -3.066 1 91.31 80 LEU B N 1
ATOM 2033 C CA . LEU B 1 80 ? 0.626 -3.633 -2.475 1 91.31 80 LEU B CA 1
ATOM 2034 C C . LEU B 1 80 ? -0.444 -3.781 -3.551 1 91.31 80 LEU B C 1
ATOM 2036 O O . LEU B 1 80 ? -1.297 -4.668 -3.467 1 91.31 80 LEU B O 1
ATOM 2040 N N . ARG B 1 81 ? -0.408 -2.936 -4.488 1 83.5 81 ARG B N 1
ATOM 2041 C CA . ARG B 1 81 ? -1.352 -3.025 -5.598 1 83.5 81 ARG B CA 1
ATOM 2042 C C . ARG B 1 81 ? -1.225 -4.363 -6.32 1 83.5 81 ARG B C 1
ATOM 2044 O O . ARG B 1 81 ? -2.23 -4.992 -6.648 1 83.5 81 ARG B O 1
ATOM 2051 N N . ARG B 1 82 ? -0.024 -4.723 -6.543 1 81 82 ARG B N 1
ATOM 2052 C CA . ARG B 1 82 ? 0.221 -6.004 -7.199 1 81 82 ARG B CA 1
ATOM 2053 C C . ARG B 1 82 ? -0.321 -7.156 -6.363 1 81 82 ARG B C 1
ATOM 2055 O O . ARG B 1 82 ? -0.994 -8.047 -6.887 1 81 82 ARG B O 1
ATOM 2062 N N . ALA B 1 83 ? -0.015 -7.129 -5.082 1 87.69 83 ALA B N 1
ATOM 2063 C CA . ALA B 1 83 ? -0.469 -8.188 -4.184 1 87.69 83 ALA B CA 1
ATOM 2064 C C . ALA B 1 83 ? -1.992 -8.242 -4.129 1 87.69 83 ALA B C 1
ATOM 2066 O O . ALA B 1 83 ? -2.582 -9.328 -4.168 1 87.69 83 ALA B O 1
ATOM 2067 N N . THR B 1 84 ? -2.627 -7.07 -4.039 1 84.31 84 THR B N 1
ATOM 2068 C CA . THR B 1 84 ? -4.082 -7.023 -3.953 1 84.31 84 THR B CA 1
ATOM 2069 C C . THR B 1 84 ? -4.715 -7.488 -5.262 1 84.31 84 THR B C 1
ATOM 2071 O O . THR B 1 84 ? -5.754 -8.156 -5.254 1 84.31 84 THR B O 1
ATOM 2074 N N . THR B 1 85 ? -4.094 -7.094 -6.285 1 74.75 85 THR B N 1
ATOM 2075 C CA . THR B 1 85 ? -4.59 -7.527 -7.586 1 74.75 85 THR B CA 1
ATOM 2076 C C . THR B 1 85 ? -4.523 -9.047 -7.711 1 74.75 85 THR B C 1
ATOM 2078 O O . THR B 1 85 ? -5.457 -9.672 -8.211 1 74.75 85 THR B O 1
ATOM 2081 N N . LEU B 1 86 ? -3.482 -9.586 -7.262 1 72.56 86 LEU B N 1
ATOM 2082 C CA . LEU B 1 86 ? -3.293 -11.031 -7.316 1 72.56 86 LEU B CA 1
ATOM 2083 C C . LEU B 1 86 ? -4.273 -11.75 -6.391 1 72.56 86 LEU B C 1
ATOM 2085 O O . LEU B 1 86 ? -4.793 -12.812 -6.734 1 72.56 86 LEU B O 1
ATOM 2089 N N . ALA B 1 87 ? -4.395 -11.117 -5.199 1 75.12 87 ALA B N 1
ATOM 2090 C CA . ALA B 1 87 ? -5.188 -11.781 -4.168 1 75.12 87 ALA B CA 1
ATOM 2091 C C . ALA B 1 87 ? -6.68 -11.586 -4.414 1 75.12 87 ALA B C 1
ATOM 2093 O O . ALA B 1 87 ? -7.488 -12.461 -4.105 1 75.12 87 ALA B O 1
ATOM 2094 N N . PHE B 1 88 ? -6.992 -10.281 -4.793 1 65.06 88 PHE B N 1
ATOM 2095 C CA . PHE B 1 88 ? -8.406 -9.914 -4.848 1 65.06 88 PHE B CA 1
ATOM 2096 C C . PHE B 1 88 ? -8.859 -9.75 -6.293 1 65.06 88 PHE B C 1
ATOM 2098 O O . PHE B 1 88 ? -9.891 -9.117 -6.555 1 65.06 88 PHE B O 1
ATOM 2105 N N . SER B 1 89 ? -8.055 -10.117 -7.121 1 52.66 89 SER B N 1
ATOM 2106 C CA . SER B 1 89 ? -8.5 -10.039 -8.508 1 52.66 89 SER B CA 1
ATOM 2107 C C . SER B 1 89 ? -9.969 -10.43 -8.633 1 52.66 89 SER B C 1
ATOM 2109 O O . SER B 1 89 ? -10.43 -11.375 -7.988 1 52.66 89 SER B O 1
ATOM 2111 N N . GLY B 1 90 ? -10.867 -9.281 -8.977 1 49.22 90 GLY B N 1
ATOM 2112 C CA . GLY B 1 90 ? -12.32 -9.281 -9.078 1 49.22 90 GLY B CA 1
ATOM 2113 C C . GLY B 1 90 ? -12.992 -8.43 -8.016 1 49.22 90 GLY B C 1
ATOM 2114 O O . GLY B 1 90 ? -14.086 -7.906 -8.234 1 49.22 90 GLY B O 1
ATOM 2115 N N . HIS B 1 91 ? -12.383 -8.461 -6.805 1 48.53 91 HIS B N 1
ATOM 2116 C CA . HIS B 1 91 ? -13.125 -7.801 -5.73 1 48.53 91 HIS B CA 1
ATOM 2117 C C . HIS B 1 91 ? -12.906 -6.293 -5.762 1 48.53 91 HIS B C 1
ATOM 2119 O O . HIS B 1 91 ? -13.844 -5.523 -5.539 1 48.53 91 HIS B O 1
ATOM 2125 N N . TYR B 1 92 ? -11.68 -5.906 -5.73 1 49.94 92 TYR B N 1
ATOM 2126 C CA . TYR B 1 92 ? -11.516 -4.457 -5.711 1 49.94 92 TYR B CA 1
ATOM 2127 C C . TYR B 1 92 ? -11.57 -3.881 -7.121 1 49.94 92 TYR B C 1
ATOM 2129 O O . TYR B 1 92 ? -10.984 -2.832 -7.395 1 49.94 92 TYR B O 1
ATOM 2137 N N . GLY B 1 93 ? -12.422 -4.598 -7.891 1 50.22 93 GLY B N 1
ATOM 2138 C CA . GLY B 1 93 ? -12.578 -4.148 -9.266 1 50.22 93 GLY B CA 1
ATOM 2139 C C . GLY B 1 93 ? -11.297 -4.254 -10.07 1 50.22 93 GLY B C 1
ATOM 2140 O O . GLY B 1 93 ? -11.195 -3.68 -11.156 1 50.22 93 GLY B O 1
ATOM 2141 N N . THR B 1 94 ? -10.414 -4.824 -9.344 1 54.72 94 THR B N 1
ATOM 2142 C CA . THR B 1 94 ? -9.172 -4.914 -10.109 1 54.72 94 THR B CA 1
ATOM 2143 C C . THR B 1 94 ? -9.203 -6.105 -11.062 1 54.72 94 THR B C 1
ATOM 2145 O O . THR B 1 94 ? -9.773 -7.148 -10.734 1 54.72 94 THR B O 1
ATOM 2148 N N . HIS B 1 95 ? -9.18 -5.836 -12.273 1 58.69 95 HIS B N 1
ATOM 2149 C CA . HIS B 1 95 ? -9.086 -6.871 -13.305 1 58.69 95 HIS B CA 1
ATOM 2150 C C . HIS B 1 95 ? -7.805 -6.73 -14.117 1 58.69 95 HIS B C 1
ATOM 2152 O O . HIS B 1 95 ? -7.188 -5.66 -14.133 1 58.69 95 HIS B O 1
ATOM 2158 N N . ILE B 1 96 ? -7.336 -7.941 -14.383 1 64.38 96 ILE B N 1
ATOM 2159 C CA . ILE B 1 96 ? -6.285 -7.898 -15.391 1 64.38 96 ILE B CA 1
ATOM 2160 C C . ILE B 1 96 ? -6.859 -8.32 -16.75 1 64.38 96 ILE B C 1
ATOM 2162 O O . ILE B 1 96 ? -7.691 -9.227 -16.828 1 64.38 96 ILE B O 1
ATOM 2166 N N . THR B 1 97 ? -6.566 -7.457 -17.609 1 72.88 97 THR B N 1
ATOM 2167 C CA . THR B 1 97 ? -6.992 -7.805 -18.953 1 72.88 97 THR B CA 1
ATOM 2168 C C . THR B 1 97 ? -5.973 -8.719 -19.625 1 72.88 97 THR B C 1
ATOM 2170 O O . THR B 1 97 ? -4.766 -8.531 -19.469 1 72.88 97 THR B O 1
ATOM 2173 N N . VAL B 1 98 ? -6.516 -9.773 -20.25 1 78.75 98 VAL B N 1
ATOM 2174 C CA . VAL B 1 98 ? -5.629 -10.719 -20.922 1 78.75 98 VAL B CA 1
ATOM 2175 C C . VAL B 1 98 ? -5.984 -10.812 -22.406 1 78.75 98 VAL B C 1
ATOM 2177 O O . VAL B 1 98 ? -7.164 -10.852 -22.766 1 78.75 98 VAL B O 1
ATOM 2180 N N . ASP B 1 99 ? -4.996 -10.734 -23.188 1 79.31 99 ASP B N 1
ATOM 2181 C CA . ASP B 1 99 ? -5.129 -10.984 -24.625 1 79.31 99 ASP B CA 1
ATOM 2182 C C . ASP B 1 99 ? -5.336 -12.469 -24.906 1 79.31 99 ASP B C 1
ATOM 2184 O O . ASP B 1 99 ? -4.379 -13.25 -24.875 1 79.31 99 ASP B O 1
ATOM 2188 N N . LEU B 1 100 ? -6.477 -12.766 -25.344 1 81 100 LEU B N 1
ATOM 2189 C CA . LEU B 1 100 ? -6.82 -14.172 -25.531 1 81 100 LEU B CA 1
ATOM 2190 C C . LEU B 1 100 ? -6.062 -14.766 -26.719 1 81 100 LEU B C 1
ATOM 2192 O O . LEU B 1 100 ? -5.637 -15.922 -26.672 1 81 100 LEU B O 1
ATOM 2196 N N . LEU B 1 101 ? -5.918 -13.938 -27.672 1 81.06 101 LEU B N 1
ATOM 2197 C CA . LEU B 1 101 ? -5.215 -14.43 -28.844 1 81.06 101 LEU B CA 1
ATOM 2198 C C . LEU B 1 101 ? -3.744 -14.688 -28.531 1 81.06 101 LEU B C 1
ATOM 2200 O O . LEU B 1 101 ? -3.195 -15.727 -28.922 1 81.06 101 LEU B O 1
ATOM 2204 N N . GLY B 1 102 ? -3.156 -13.742 -27.859 1 83.88 102 GLY B N 1
ATOM 2205 C CA . GLY B 1 102 ? -1.774 -13.938 -27.438 1 83.88 102 GLY B CA 1
ATOM 2206 C C . GLY B 1 102 ? -1.579 -15.148 -26.547 1 83.88 102 GLY B C 1
ATOM 2207 O O . GLY B 1 102 ? -0.61 -15.891 -26.703 1 83.88 102 GLY B O 1
ATOM 2208 N N . LEU B 1 103 ? -2.541 -15.336 -25.672 1 86 103 LEU B N 1
ATOM 2209 C CA . LEU B 1 103 ? -2.461 -16.453 -24.719 1 86 103 LEU B CA 1
ATOM 2210 C C . LEU B 1 103 ? -2.623 -17.781 -25.438 1 86 103 LEU B C 1
ATOM 2212 O O . LEU B 1 103 ? -1.952 -18.766 -25.109 1 86 103 LEU B O 1
ATOM 2216 N N . ALA B 1 104 ? -3.422 -17.781 -26.5 1 85.38 104 ALA B N 1
ATOM 2217 C CA . ALA B 1 104 ? -3.691 -19 -27.25 1 85.38 104 ALA B CA 1
ATOM 2218 C C . ALA B 1 104 ? -2.469 -19.438 -28.047 1 85.38 104 ALA B C 1
ATOM 2220 O O . ALA B 1 104 ? -2.311 -20.609 -28.375 1 85.38 104 ALA B O 1
ATOM 2221 N N . GLN B 1 105 ? -1.629 -18.469 -28.25 1 86.94 105 GLN B N 1
ATOM 2222 C CA . GLN B 1 105 ? -0.497 -18.734 -29.141 1 86.94 105 GLN B CA 1
ATOM 2223 C C . GLN B 1 105 ? 0.822 -18.688 -28.375 1 86.94 105 GLN B C 1
ATOM 2225 O O . GLN B 1 105 ? 1.896 -18.812 -28.969 1 86.94 105 GLN B O 1
ATOM 2230 N N . THR B 1 106 ? 0.737 -18.578 -27.109 1 85.12 106 THR B N 1
ATOM 2231 C CA . THR B 1 106 ? 1.938 -18.297 -26.328 1 85.12 106 THR B CA 1
ATOM 2232 C C . THR B 1 106 ? 2.883 -19.484 -26.344 1 85.12 106 THR B C 1
ATOM 2234 O O . THR B 1 106 ? 2.436 -20.641 -26.406 1 85.12 106 THR B O 1
ATOM 2237 N N . THR B 1 107 ? 4.184 -19.219 -26.297 1 85.06 107 THR B N 1
ATOM 2238 C CA . THR B 1 107 ? 5.207 -20.25 -26.156 1 85.06 107 THR B CA 1
ATOM 2239 C C . THR B 1 107 ? 5.828 -20.203 -24.766 1 85.06 107 THR B C 1
ATOM 2241 O O . THR B 1 107 ? 6.746 -20.969 -24.469 1 85.06 107 THR B O 1
ATOM 2244 N N . ASP B 1 108 ? 5.312 -19.344 -23.953 1 82.38 108 ASP B N 1
ATOM 2245 C CA . ASP B 1 108 ? 5.785 -19.25 -22.578 1 82.38 108 ASP B CA 1
ATOM 2246 C C . ASP B 1 108 ? 5.363 -20.469 -21.781 1 82.38 108 ASP B C 1
ATOM 2248 O O . ASP B 1 108 ? 4.168 -20.75 -21.641 1 82.38 108 ASP B O 1
ATOM 2252 N N . PRO B 1 109 ? 6.312 -21.219 -21.312 1 81.31 109 PRO B N 1
ATOM 2253 C CA . PRO B 1 109 ? 5.965 -22.453 -20.578 1 81.31 109 PRO B CA 1
ATOM 2254 C C . PRO B 1 109 ? 5.09 -22.172 -19.359 1 81.31 109 PRO B C 1
ATOM 2256 O O . PRO B 1 109 ? 4.316 -23.047 -18.938 1 81.31 109 PRO B O 1
ATOM 2259 N N . ARG B 1 110 ? 5.164 -21.047 -18.828 1 77.12 110 ARG B N 1
ATOM 2260 C CA . ARG B 1 110 ? 4.367 -20.719 -17.656 1 77.12 110 ARG B CA 1
ATOM 2261 C C . ARG B 1 110 ? 2.883 -20.656 -18 1 77.12 110 ARG B C 1
ATOM 2263 O O . ARG B 1 110 ? 2.033 -20.797 -17.109 1 77.12 110 ARG B O 1
ATOM 2270 N N . LEU B 1 111 ? 2.645 -20.453 -19.234 1 87.62 111 LEU B N 1
ATOM 2271 C CA . LEU B 1 111 ? 1.266 -20.188 -19.625 1 87.62 111 LEU B CA 1
ATOM 2272 C C . LEU B 1 111 ? 0.718 -21.328 -20.484 1 87.62 111 LEU B C 1
ATOM 2274 O O . LEU B 1 111 ? -0.447 -21.312 -20.875 1 87.62 111 LEU B O 1
ATOM 2278 N N . ARG B 1 112 ? 1.479 -22.328 -20.766 1 86.12 112 ARG B N 1
ATOM 2279 C CA . ARG B 1 112 ? 1.11 -23.422 -21.656 1 86.12 112 ARG B CA 1
ATOM 2280 C C . ARG B 1 112 ? -0.179 -24.094 -21.203 1 86.12 112 ARG B C 1
ATOM 2282 O O . ARG B 1 112 ? -1.052 -24.391 -22.016 1 86.12 112 ARG B O 1
ATOM 2289 N N . PRO B 1 113 ? -0.326 -24.234 -19.891 1 83.88 113 PRO B N 1
ATOM 2290 C CA . PRO B 1 113 ? -1.539 -24.906 -19.438 1 83.88 113 PRO B CA 1
ATOM 2291 C C . PRO B 1 113 ? -2.811 -24.125 -19.734 1 83.88 113 PRO B C 1
ATOM 2293 O O . PRO B 1 113 ? -3.906 -24.688 -19.75 1 83.88 113 PRO B O 1
ATOM 2296 N N . LEU B 1 114 ? -2.648 -22.891 -19.969 1 86.38 114 LEU B N 1
ATOM 2297 C CA . LEU B 1 114 ? -3.818 -22.047 -20.156 1 86.38 114 LEU B CA 1
ATOM 2298 C C . LEU B 1 114 ? -4.133 -21.891 -21.641 1 86.38 114 LEU B C 1
ATOM 2300 O O . LEU B 1 114 ? -5.145 -21.281 -22.016 1 86.38 114 LEU B O 1
ATOM 2304 N N . ARG B 1 115 ? -3.322 -22.422 -22.516 1 87.06 115 ARG B N 1
ATOM 2305 C CA . ARG B 1 115 ? -3.4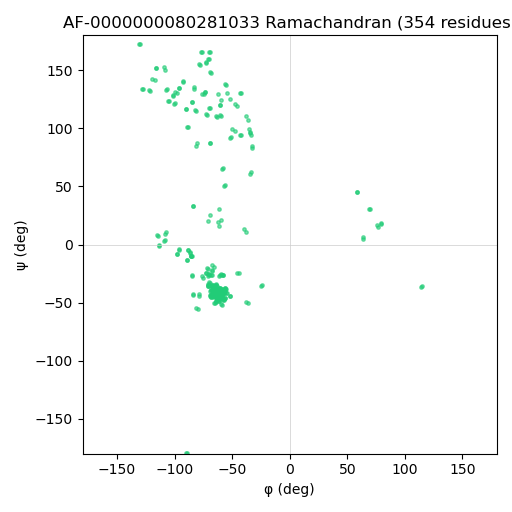8 -22.234 -23.953 1 87.06 115 ARG B CA 1
ATOM 2306 C C . ARG B 1 115 ? -4.812 -22.812 -24.438 1 87.06 115 ARG B C 1
ATOM 2308 O O . ARG B 1 115 ? -5.504 -22.188 -25.234 1 87.06 115 ARG B O 1
ATOM 2315 N N . ARG B 1 116 ? -5.109 -23.953 -23.969 1 84.44 116 ARG B N 1
ATOM 2316 C CA . ARG B 1 116 ? -6.348 -24.594 -24.406 1 84.44 116 ARG B CA 1
ATOM 2317 C C . ARG B 1 116 ? -7.562 -23.766 -24 1 84.44 116 ARG B C 1
ATOM 2319 O O . ARG B 1 116 ? -8.492 -23.594 -24.797 1 84.44 116 ARG B O 1
ATOM 2326 N N . TRP B 1 117 ? -7.465 -23.328 -22.781 1 82.5 117 TRP B N 1
ATOM 2327 C CA . TRP B 1 117 ? -8.555 -22.469 -22.312 1 82.5 117 TRP B CA 1
ATOM 2328 C C . TRP B 1 117 ? -8.711 -21.25 -23.203 1 82.5 117 TRP B C 1
ATOM 2330 O O . TRP B 1 117 ? -9.82 -20.906 -23.609 1 82.5 117 TRP B O 1
ATOM 2340 N N . ALA B 1 118 ? -7.664 -20.609 -23.5 1 85.94 118 ALA B N 1
ATOM 2341 C CA . ALA B 1 118 ? -7.684 -19.422 -24.344 1 85.94 118 ALA B CA 1
ATOM 2342 C C . ALA B 1 118 ? -8.195 -19.766 -25.734 1 85.94 118 ALA B C 1
ATOM 2344 O O . ALA B 1 118 ? -8.93 -18.984 -26.344 1 85.94 118 ALA B O 1
ATOM 2345 N N . GLN B 1 119 ? -7.805 -20.875 -26.25 1 84.56 119 GLN B N 1
ATOM 2346 C CA . GLN B 1 119 ? -8.25 -21.297 -27.562 1 84.56 119 GLN B CA 1
ATOM 2347 C C . GLN B 1 119 ? -9.758 -21.5 -27.609 1 84.56 119 GLN B C 1
ATOM 2349 O O . GLN B 1 119 ? -10.43 -21.047 -28.531 1 84.56 119 GLN B O 1
ATOM 2354 N N . VAL B 1 120 ? -10.305 -22.078 -26.578 1 81.31 120 VAL B N 1
ATOM 2355 C CA . VAL B 1 120 ? -11.742 -22.328 -26.5 1 81.31 120 VAL B CA 1
ATOM 2356 C C . VAL B 1 120 ? -12.484 -21 -26.391 1 81.31 120 VAL B C 1
ATOM 2358 O O . VAL B 1 120 ? -13.492 -20.781 -27.062 1 81.31 120 VAL B O 1
ATOM 2361 N N . ARG B 1 121 ? -11.922 -20.156 -25.531 1 81.38 121 ARG B N 1
ATOM 2362 C CA . ARG B 1 121 ? -12.562 -18.859 -25.328 1 81.38 121 ARG B CA 1
ATOM 2363 C C . ARG B 1 121 ? -12.57 -18.047 -26.609 1 81.38 121 ARG B C 1
ATOM 2365 O O . ARG B 1 121 ? -13.539 -17.328 -26.906 1 81.38 121 ARG B O 1
ATOM 2372 N N . THR B 1 122 ? -11.438 -18 -27.312 1 80.62 122 THR B N 1
ATOM 2373 C CA . THR B 1 122 ? -11.328 -17.281 -28.578 1 80.62 122 THR B CA 1
ATOM 2374 C C . THR B 1 122 ? -12.359 -17.781 -29.578 1 80.62 122 THR B C 1
ATOM 2376 O O . THR B 1 122 ? -12.945 -17 -30.328 1 80.62 122 THR B O 1
ATOM 2379 N N . GLN B 1 123 ? -12.492 -19 -29.516 1 79.69 123 GLN B N 1
ATOM 2380 C CA . GLN B 1 123 ? -13.43 -19.609 -30.453 1 79.69 123 GLN B CA 1
ATOM 2381 C C . GLN B 1 123 ? -14.867 -19.266 -30.078 1 79.69 123 GLN B C 1
ATOM 2383 O O . GLN B 1 123 ? -15.727 -19.172 -30.953 1 79.69 123 GLN B O 1
ATOM 2388 N N . GLN B 1 124 ? -15.078 -19.156 -28.812 1 74.75 124 GLN B N 1
ATOM 2389 C CA . GLN B 1 124 ? -16.422 -18.859 -28.344 1 74.75 124 GLN B CA 1
ATOM 2390 C C . GLN B 1 124 ? -16.766 -17.391 -28.547 1 74.75 124 GLN B C 1
ATOM 2392 O O . GLN B 1 124 ? -17.938 -17 -28.547 1 74.75 124 GLN B O 1
ATOM 2397 N N . SER B 1 125 ? -15.672 -16.609 -28.547 1 68.94 125 SER B N 1
ATOM 2398 C CA . SER B 1 125 ? -15.906 -15.18 -28.672 1 68.94 125 SER B CA 1
ATOM 2399 C C . SER B 1 125 ? -16.25 -14.812 -30.125 1 68.94 125 SER B C 1
ATOM 2401 O O . SER B 1 125 ? -15.773 -15.445 -31.062 1 68.94 125 SER B O 1
ATOM 2403 N N . SER B 1 126 ? -17.281 -14.117 -30.281 1 61.56 126 SER B N 1
ATOM 2404 C CA . SER B 1 126 ? -17.688 -13.695 -31.609 1 61.56 126 SER B CA 1
ATOM 2405 C C . SER B 1 126 ? -16.609 -12.836 -32.281 1 61.56 126 SER B C 1
ATOM 2407 O O . SER B 1 126 ? -15.883 -12.109 -31.578 1 61.56 126 SER B O 1
ATOM 2409 N N . ALA B 1 127 ? -16.078 -13.258 -33.438 1 56.03 127 ALA B N 1
ATOM 2410 C CA . ALA B 1 127 ? -15.008 -12.789 -34.312 1 56.03 127 ALA B CA 1
ATOM 2411 C C . ALA B 1 127 ? -14.781 -11.289 -34.125 1 56.03 127 ALA B C 1
ATOM 2413 O O . ALA B 1 127 ? -13.656 -10.805 -34.281 1 56.03 127 ALA B O 1
ATOM 2414 N N . GLU B 1 128 ? -15.781 -10.484 -33.875 1 55.75 128 GLU B N 1
ATOM 2415 C CA . GLU B 1 128 ? -15.656 -9.031 -33.969 1 55.75 128 GLU B CA 1
ATOM 2416 C C . GLU B 1 128 ? -15.109 -8.453 -32.656 1 55.75 128 GLU B C 1
ATOM 2418 O O . GLU B 1 128 ? -14.789 -7.262 -32.594 1 55.75 128 GLU B O 1
ATOM 2423 N N . ARG B 1 129 ? -15.023 -9.227 -31.641 1 55.59 129 ARG B N 1
ATOM 2424 C CA . ARG B 1 129 ? -14.773 -8.625 -30.328 1 55.59 129 ARG B CA 1
ATOM 2425 C C . ARG B 1 129 ? -13.305 -8.727 -29.938 1 55.59 129 ARG B C 1
ATOM 2427 O O . ARG B 1 129 ? -12.602 -9.633 -30.406 1 55.59 129 ARG B O 1
ATOM 2434 N N . VAL B 1 130 ? -12.789 -7.652 -29.531 1 56.75 130 VAL B N 1
ATOM 2435 C CA . VAL B 1 130 ? -11.469 -7.508 -28.922 1 56.75 130 VAL B CA 1
ATOM 2436 C C . VAL B 1 130 ? -11.227 -8.641 -27.922 1 56.75 130 VAL B C 1
ATOM 2438 O O . VAL B 1 130 ? -12.023 -8.836 -27 1 56.75 130 VAL B O 1
ATOM 2441 N N . LEU B 1 131 ? -10.602 -9.711 -28.344 1 70.56 131 LEU B N 1
ATOM 2442 C CA . LEU B 1 131 ? -10.336 -10.945 -27.609 1 70.56 131 LEU B CA 1
ATOM 2443 C C . LEU B 1 131 ? -9.562 -10.656 -26.328 1 70.56 131 LEU B C 1
ATOM 2445 O O . LEU B 1 131 ? -8.414 -11.07 -26.172 1 70.56 131 LEU B O 1
ATOM 2449 N N . VAL B 1 132 ? -10.094 -9.719 -25.609 1 73.56 132 VAL B N 1
ATOM 2450 C CA . VAL B 1 132 ? -9.555 -9.375 -24.297 1 73.56 132 VAL B CA 1
ATOM 2451 C C . VAL B 1 132 ? -10.484 -9.898 -23.203 1 73.56 132 VAL B C 1
ATOM 2453 O O . VAL B 1 132 ? -11.703 -9.727 -23.281 1 73.56 132 VAL B O 1
ATOM 2456 N N . GLU B 1 133 ? -9.984 -10.68 -22.328 1 74.56 133 GLU B N 1
ATOM 2457 C CA . GLU B 1 133 ? -10.711 -11.203 -21.188 1 74.56 133 GLU B CA 1
ATOM 2458 C C . GLU B 1 133 ? -10.258 -10.531 -19.891 1 74.56 133 GLU B C 1
ATOM 2460 O O . GLU B 1 133 ? -9.062 -10.305 -19.688 1 74.56 133 GLU B O 1
ATOM 2465 N N . GLU B 1 134 ? -11.234 -10.148 -19.125 1 74.19 134 GLU B N 1
ATOM 2466 C CA . GLU B 1 134 ? -10.93 -9.625 -17.797 1 74.19 134 GLU B CA 1
ATOM 2467 C C . GLU B 1 134 ? -10.914 -10.742 -16.766 1 74.19 134 GLU B C 1
ATOM 2469 O O . GLU B 1 134 ? -11.859 -11.523 -16.672 1 74.19 134 GLU B O 1
ATOM 2474 N N . LEU B 1 135 ? -9.797 -10.922 -16.234 1 74.94 135 LEU B N 1
ATOM 2475 C CA . LEU B 1 135 ? -9.625 -11.938 -15.211 1 74.94 135 LEU B CA 1
ATOM 2476 C C . LEU B 1 135 ? -9.641 -11.32 -13.82 1 74.94 135 LEU B C 1
ATOM 2478 O O . 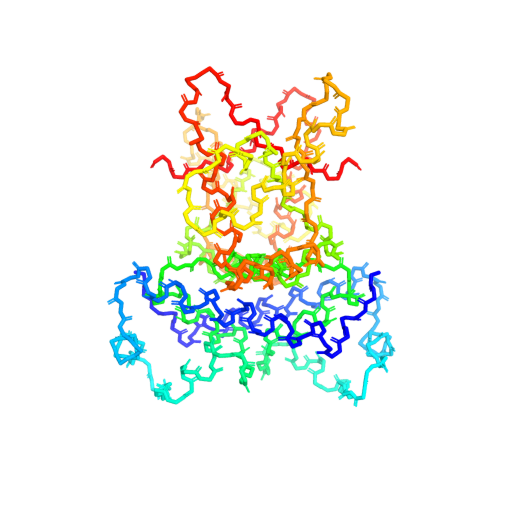LEU B 1 135 ? -8.891 -10.375 -13.547 1 74.94 135 LEU B O 1
ATOM 2482 N N . ASP B 1 136 ? -10.57 -11.82 -13.086 1 64.56 136 ASP B N 1
ATOM 2483 C CA . ASP B 1 136 ? -10.586 -11.391 -11.695 1 64.56 136 ASP B CA 1
ATOM 2484 C C . ASP B 1 136 ? -9.734 -12.312 -10.82 1 64.56 136 ASP B C 1
ATOM 2486 O O . ASP B 1 136 ? -9.109 -13.242 -11.328 1 64.56 136 ASP B O 1
ATOM 2490 N N . ALA B 1 137 ? -9.664 -12.047 -9.5 1 63.91 137 ALA B N 1
ATOM 2491 C CA . ALA B 1 137 ? -8.797 -12.781 -8.57 1 63.91 137 ALA B CA 1
ATOM 2492 C C . ALA B 1 137 ? -9.156 -14.258 -8.539 1 63.91 137 ALA B C 1
ATOM 2494 O O . ALA B 1 137 ? -8.273 -15.117 -8.477 1 63.91 137 ALA B O 1
ATOM 2495 N N . THR B 1 138 ? -10.406 -14.523 -8.625 1 62.97 138 THR B N 1
ATOM 2496 C CA . THR B 1 138 ? -10.875 -15.906 -8.586 1 62.97 138 THR B CA 1
ATOM 2497 C C . THR B 1 138 ? -10.406 -16.672 -9.82 1 62.97 138 THR B C 1
ATOM 2499 O O . THR B 1 138 ? -9.898 -17.781 -9.711 1 62.97 138 THR B O 1
ATOM 2502 N N . ALA B 1 139 ? -10.523 -16 -10.922 1 73.25 139 ALA B N 1
ATOM 2503 C CA . ALA B 1 139 ? -10.078 -16.609 -12.164 1 73.25 139 ALA B CA 1
ATOM 2504 C C . ALA B 1 139 ? -8.57 -16.828 -12.164 1 73.25 139 ALA B C 1
ATOM 2506 O O . ALA B 1 139 ? -8.086 -17.891 -12.547 1 73.25 139 ALA B O 1
ATOM 2507 N N . LEU B 1 140 ? -7.883 -15.922 -11.656 1 74.12 140 LEU B N 1
ATOM 2508 C CA . LEU B 1 140 ? -6.43 -16 -11.633 1 74.12 140 LEU B CA 1
ATOM 2509 C C . LEU B 1 140 ? -5.965 -17.109 -10.68 1 74.12 140 LEU B C 1
ATOM 2511 O O . LEU B 1 140 ? -5.012 -17.828 -10.984 1 74.12 140 LEU B O 1
ATOM 2515 N N . SER B 1 141 ? -6.66 -17.172 -9.586 1 67.25 141 SER B N 1
ATOM 2516 C CA . SER B 1 141 ? -6.32 -18.219 -8.641 1 67.25 141 SER B CA 1
ATOM 2517 C C . SER B 1 141 ? -6.535 -19.609 -9.242 1 67.25 141 SER B C 1
ATOM 2519 O O . SER B 1 141 ? -5.672 -20.484 -9.141 1 67.25 141 SER B O 1
ATOM 2521 N N . ALA B 1 142 ? -7.617 -19.766 -9.883 1 72.94 142 ALA B N 1
ATOM 2522 C CA . ALA B 1 142 ? -7.922 -21.047 -10.531 1 72.94 142 ALA B CA 1
ATOM 2523 C C . ALA B 1 142 ? -6.918 -21.344 -11.641 1 72.94 142 ALA B C 1
ATOM 2525 O O . ALA B 1 142 ? -6.441 -22.484 -11.758 1 72.94 142 ALA B O 1
ATOM 2526 N N . MET B 1 143 ? -6.566 -20.359 -12.352 1 79.75 143 MET B N 1
ATOM 2527 C CA . MET B 1 143 ? -5.648 -20.531 -13.477 1 79.75 143 MET B CA 1
ATOM 2528 C C . MET B 1 143 ? -4.242 -20.859 -12.984 1 79.75 143 MET B C 1
ATOM 2530 O O . MET B 1 143 ? -3.547 -21.688 -13.586 1 79.75 143 MET B O 1
ATOM 2534 N N . ALA B 1 144 ? -3.92 -20.266 -11.898 1 77.12 144 ALA B N 1
ATOM 2535 C CA . ALA B 1 144 ? -2.613 -20.547 -11.312 1 77.12 144 ALA B CA 1
ATOM 2536 C C . ALA B 1 144 ? -2.539 -22 -10.828 1 77.12 144 ALA B C 1
ATOM 2538 O O . ALA B 1 144 ? -1.527 -22.672 -11.023 1 77.12 144 ALA B O 1
ATOM 2539 N N . ASP B 1 145 ? -3.619 -22.391 -10.242 1 70.31 145 ASP B N 1
ATOM 2540 C CA . ASP B 1 145 ? -3.689 -23.766 -9.789 1 70.31 145 ASP B CA 1
ATOM 2541 C C . ASP B 1 145 ? -3.559 -24.75 -10.953 1 70.31 145 ASP B C 1
ATOM 2543 O O . ASP B 1 145 ? -2.822 -25.734 -10.875 1 70.31 145 ASP B O 1
ATOM 2547 N N . ILE B 1 146 ? -4.211 -24.438 -12.023 1 74.12 146 ILE B N 1
ATOM 2548 C CA . ILE B 1 146 ? -4.184 -25.281 -13.211 1 74.12 146 ILE B CA 1
ATOM 2549 C C . ILE B 1 146 ? -2.779 -25.297 -13.812 1 74.12 146 ILE B C 1
ATOM 2551 O O . ILE B 1 146 ? -2.277 -26.344 -14.227 1 74.12 146 ILE B O 1
ATOM 2555 N N . ALA B 1 147 ? -2.137 -24.188 -13.75 1 79.69 147 ALA B N 1
ATOM 2556 C CA . ALA B 1 147 ? -0.821 -24.031 -14.359 1 79.69 147 ALA B CA 1
ATOM 2557 C C . ALA B 1 147 ? 0.285 -24.5 -13.422 1 79.69 147 ALA B C 1
ATOM 2559 O O . ALA B 1 147 ? 1.448 -24.594 -13.82 1 79.69 147 ALA B O 1
ATOM 2560 N N . GLY B 1 148 ? -0.046 -24.781 -12.188 1 77.12 148 GLY B N 1
ATOM 2561 C CA . GLY B 1 148 ? 0.939 -25.203 -11.211 1 77.12 148 GLY B CA 1
ATOM 2562 C C . GLY B 1 148 ? 1.912 -24.109 -10.82 1 77.12 148 GLY B C 1
ATOM 2563 O O . GLY B 1 148 ? 3.105 -24.359 -10.633 1 77.12 148 GLY B O 1
ATOM 2564 N N . THR B 1 149 ? 1.498 -22.875 -10.844 1 74.38 149 THR B N 1
ATOM 2565 C CA . THR B 1 149 ? 2.346 -21.734 -10.523 1 74.38 149 THR B CA 1
ATOM 2566 C C . THR B 1 149 ? 1.66 -20.812 -9.523 1 74.38 149 THR B C 1
ATOM 2568 O O . THR B 1 149 ? 0.53 -21.078 -9.102 1 74.38 149 THR B O 1
ATOM 2571 N N . THR B 1 150 ? 2.387 -19.859 -9.062 1 66.62 150 THR B N 1
ATOM 2572 C CA . THR B 1 150 ? 1.779 -18.859 -8.18 1 66.62 150 THR B CA 1
ATOM 2573 C C . THR B 1 150 ? 0.972 -17.844 -8.984 1 66.62 150 THR B C 1
ATOM 2575 O O . THR B 1 150 ? 1.225 -17.641 -10.172 1 66.62 150 THR B O 1
ATOM 2578 N N . VAL B 1 151 ? -0.005 -17.25 -8.344 1 69.06 151 VAL B N 1
ATOM 2579 C CA . VAL B 1 151 ? -0.762 -16.188 -8.977 1 69.06 151 VAL B CA 1
ATOM 2580 C C . VAL B 1 151 ? 0.187 -15.062 -9.414 1 69.06 151 VAL B C 1
ATOM 2582 O O . VAL B 1 151 ? 0.031 -14.492 -10.492 1 69.06 151 VAL B O 1
ATOM 2585 N N . TYR B 1 152 ? 1.148 -14.82 -8.594 1 61.66 152 TYR B N 1
ATOM 2586 C CA . TYR B 1 152 ? 2.125 -13.781 -8.914 1 61.66 152 TYR B CA 1
ATOM 2587 C C . TYR B 1 152 ? 2.836 -14.094 -10.227 1 61.66 152 TYR B C 1
ATOM 2589 O O . TYR B 1 152 ? 2.881 -13.258 -11.133 1 61.66 152 TYR B O 1
ATOM 2597 N N . ASP B 1 153 ? 3.342 -15.289 -10.305 1 66.44 153 ASP B N 1
ATOM 2598 C CA . ASP B 1 153 ? 4.062 -15.695 -11.508 1 66.44 153 ASP B CA 1
ATOM 2599 C C . ASP B 1 153 ? 3.148 -15.688 -12.727 1 66.44 153 ASP B C 1
ATOM 2601 O O . ASP B 1 153 ? 3.568 -15.297 -13.82 1 66.44 153 ASP B O 1
ATOM 2605 N N . LEU B 1 154 ? 1.945 -16.109 -12.492 1 77.75 154 LEU B N 1
ATOM 2606 C CA . LEU B 1 154 ? 0.983 -16.141 -13.594 1 77.75 154 LEU B CA 1
ATOM 2607 C C . LEU B 1 154 ? 0.696 -14.734 -14.102 1 77.75 154 LEU B C 1
ATOM 2609 O O . LEU B 1 154 ? 0.717 -14.492 -15.312 1 77.75 154 LEU B O 1
ATOM 2613 N N . VAL B 1 155 ? 0.408 -13.828 -13.211 1 73.12 155 VAL B N 1
ATOM 2614 C CA . VAL B 1 155 ? 0.097 -12.453 -13.586 1 73.12 155 VAL B CA 1
ATOM 2615 C C . VAL B 1 155 ? 1.281 -11.836 -14.328 1 73.12 155 VAL B C 1
ATOM 2617 O O . VAL B 1 155 ? 1.1 -11.148 -15.336 1 73.12 155 VAL B O 1
ATOM 2620 N N . GLN B 1 156 ? 2.426 -12.055 -13.836 1 68.81 156 GLN B N 1
ATOM 2621 C CA . GLN B 1 156 ? 3.619 -11.562 -14.523 1 68.81 156 GLN B CA 1
ATOM 2622 C C . GLN B 1 156 ? 3.697 -12.109 -15.945 1 68.81 156 GLN B C 1
ATOM 2624 O O . GLN B 1 156 ? 3.959 -11.359 -16.891 1 68.81 156 GLN B O 1
ATOM 2629 N N . ALA B 1 157 ? 3.488 -13.352 -16.125 1 77.56 157 ALA B N 1
ATOM 2630 C CA . ALA B 1 157 ? 3.525 -13.992 -17.438 1 77.56 157 ALA B CA 1
ATOM 2631 C C . ALA B 1 157 ? 2.457 -13.414 -18.359 1 77.56 157 ALA B C 1
ATOM 2633 O O . ALA B 1 157 ? 2.713 -13.164 -19.531 1 77.56 157 ALA B O 1
ATOM 2634 N N . LEU B 1 158 ? 1.307 -13.188 -17.828 1 79.38 158 LEU B N 1
ATOM 2635 C CA . LEU B 1 158 ? 0.203 -12.656 -18.625 1 79.38 158 LEU B CA 1
ATOM 2636 C C . LEU B 1 158 ? 0.497 -11.234 -19.078 1 79.38 158 LEU B C 1
ATOM 2638 O O . LEU B 1 158 ? 0.157 -10.852 -20.203 1 79.38 158 LEU B O 1
ATOM 2642 N N . ARG B 1 159 ? 1.088 -10.461 -18.188 1 70.56 159 ARG B N 1
ATOM 2643 C CA . ARG B 1 159 ? 1.424 -9.086 -18.531 1 70.56 159 ARG B CA 1
ATOM 2644 C C . ARG B 1 159 ? 2.492 -9.031 -19.609 1 70.56 159 ARG B C 1
ATOM 2646 O O . ARG B 1 159 ? 2.504 -8.109 -20.438 1 70.56 159 ARG B O 1
ATOM 2653 N N . GLU B 1 160 ? 3.344 -9.875 -19.5 1 67.25 160 GLU B N 1
ATOM 2654 C CA . GLU B 1 160 ? 4.422 -9.945 -20.484 1 67.25 160 GLU B CA 1
ATOM 2655 C C . GLU B 1 160 ? 3.893 -10.375 -21.844 1 67.25 160 GLU B C 1
ATOM 2657 O O . GLU B 1 160 ? 4.539 -10.141 -22.875 1 67.25 160 GLU B O 1
ATOM 2662 N N . LEU B 1 161 ? 2.834 -11.07 -21.781 1 69.38 161 LEU B N 1
ATOM 2663 C CA . LEU B 1 161 ? 2.209 -11.492 -23.031 1 69.38 161 LEU B CA 1
ATOM 2664 C C . LEU B 1 161 ? 1.828 -10.281 -23.891 1 69.38 161 LEU B C 1
ATOM 2666 O O . LEU B 1 161 ? 1.892 -10.336 -25.109 1 69.38 161 LEU B O 1
ATOM 2670 N N . ARG B 1 162 ? 1.283 -9.18 -23.312 1 55.78 162 ARG B N 1
ATOM 2671 C CA . ARG B 1 162 ? 0.776 -8 -24 1 55.78 162 ARG B CA 1
ATOM 2672 C C . ARG B 1 162 ? 1.879 -7.32 -24.797 1 55.78 162 ARG B C 1
ATOM 2674 O O . ARG B 1 162 ? 1.599 -6.539 -25.719 1 55.78 162 ARG B O 1
ATOM 2681 N N . ILE B 1 163 ? 3.162 -7.457 -24.422 1 49.31 163 ILE B N 1
ATOM 2682 C CA . ILE B 1 163 ? 4.184 -6.691 -25.125 1 49.31 163 ILE B CA 1
ATOM 2683 C C . ILE B 1 163 ? 4.359 -7.238 -26.531 1 49.31 163 ILE B C 1
ATOM 2685 O O . ILE B 1 163 ? 5.172 -8.141 -26.766 1 49.31 163 ILE B O 1
ATOM 2689 N N . PRO B 1 164 ? 3.553 -7.906 -27.109 1 42.06 164 PRO B N 1
ATOM 2690 C CA . PRO B 1 164 ? 3.906 -8.031 -28.516 1 42.06 164 PRO B CA 1
ATOM 2691 C C . PRO B 1 164 ? 4.102 -6.68 -29.203 1 42.06 164 PRO B C 1
ATOM 2693 O O . PRO B 1 164 ? 3.533 -5.676 -28.766 1 42.06 164 PRO B O 1
ATOM 2696 N N . HIS B 1 165 ? 5.25 -6.48 -29.953 1 36.28 165 HIS B N 1
ATOM 2697 C CA . HIS B 1 165 ? 5.703 -5.535 -30.969 1 36.28 165 HIS B CA 1
ATOM 2698 C C . HIS B 1 165 ? 4.582 -5.191 -31.953 1 36.28 165 HIS B C 1
ATOM 2700 O O . HIS B 1 165 ? 4.844 -4.812 -33.094 1 36.28 165 HIS B O 1
ATOM 2706 N N . ASN B 1 166 ? 3.367 -5.418 -31.859 1 35.22 166 ASN B N 1
ATOM 2707 C CA . ASN B 1 166 ? 2.762 -4.754 -33.031 1 35.22 166 ASN B CA 1
ATOM 2708 C C . ASN B 1 166 ? 3.021 -3.248 -33 1 35.22 166 ASN B C 1
ATOM 2710 O O . ASN B 1 166 ? 2.645 -2.562 -32.031 1 35.22 166 ASN B O 1
ATOM 2714 N N . PRO B 1 167 ? 3.906 -2.59 -33.969 1 35.16 167 PRO B N 1
ATOM 2715 C CA . PRO B 1 167 ? 4.258 -1.189 -34.188 1 35.16 167 PRO B CA 1
ATOM 2716 C C . PRO B 1 167 ? 3.078 -0.241 -34 1 35.16 167 PRO B C 1
ATOM 2718 O O . PRO B 1 167 ? 3.27 0.905 -33.594 1 35.16 167 PRO B O 1
ATOM 2721 N N . ASN B 1 168 ? 1.873 -0.351 -34.531 1 34.91 168 ASN B N 1
ATOM 2722 C CA . ASN B 1 168 ? 0.825 0.653 -34.688 1 34.91 168 ASN B CA 1
ATOM 2723 C C . ASN B 1 168 ? -0.016 0.774 -33.406 1 34.91 168 ASN B C 1
ATOM 2725 O O . ASN B 1 168 ? -0.788 1.723 -33.25 1 34.91 168 ASN B O 1
ATOM 2729 N N . THR B 1 169 ? -0.409 -0.27 -32.75 1 33.19 169 THR B N 1
ATOM 2730 C CA . THR B 1 169 ? -1.458 -0.1 -31.75 1 33.19 169 THR B CA 1
ATOM 2731 C C . THR B 1 169 ? -0.875 0.418 -30.438 1 33.19 169 THR B C 1
ATOM 2733 O O . THR B 1 169 ? -0.06 -0.257 -29.797 1 33.19 169 THR B O 1
ATOM 2736 N N . GLN B 1 170 ? -0.696 1.694 -30.266 1 30 170 GLN B N 1
ATOM 2737 C CA . GLN B 1 170 ? -0.515 2.484 -29.047 1 30 170 GLN B CA 1
ATOM 2738 C C . GLN B 1 170 ? -1.314 1.901 -27.891 1 30 170 GLN B C 1
ATOM 2740 O O . GLN B 1 170 ? -2.525 1.696 -28 1 30 170 GLN B O 1
ATOM 2745 N N . LEU B 1 171 ? -0.816 1.079 -27.031 1 32.28 171 LEU B N 1
ATOM 2746 C CA . LEU B 1 171 ? -1.402 0.633 -25.781 1 32.28 171 LEU B CA 1
ATOM 2747 C C . LEU B 1 171 ? -2.252 1.735 -25.156 1 32.28 171 LEU B C 1
ATOM 2749 O O . LEU B 1 171 ? -1.728 2.779 -24.75 1 32.28 171 LEU B O 1
ATOM 2753 N N . ALA B 1 172 ? -3.451 1.853 -25.547 1 29.12 172 ALA B N 1
ATOM 2754 C CA . ALA B 1 172 ? -4.336 2.732 -24.797 1 29.12 172 ALA B CA 1
ATOM 2755 C C . ALA B 1 172 ? -4.312 2.387 -23.312 1 29.12 172 ALA B C 1
ATOM 2757 O O . ALA B 1 172 ? -4.52 1.23 -22.922 1 29.12 172 ALA B O 1
ATOM 2758 N N . ASP B 1 173 ? -3.547 2.914 -22.516 1 30.5 173 ASP B N 1
ATOM 2759 C CA . ASP B 1 173 ? -3.6 2.914 -21.047 1 30.5 173 ASP B CA 1
ATOM 2760 C C . ASP B 1 173 ? -5.043 2.928 -20.562 1 30.5 173 ASP B C 1
ATOM 2762 O O . ASP B 1 173 ? -5.695 3.975 -20.562 1 30.5 173 ASP B O 1
ATOM 2766 N N . ALA B 1 174 ? -5.887 1.936 -20.875 1 28.25 174 ALA B N 1
ATOM 2767 C CA . ALA B 1 174 ? -7.297 1.834 -20.5 1 28.25 174 ALA B CA 1
ATOM 2768 C C . ALA B 1 174 ? -7.465 1.779 -18.984 1 28.25 174 ALA B C 1
ATOM 2770 O O . ALA B 1 174 ? -7.582 0.697 -18.406 1 28.25 174 ALA B O 1
ATOM 2771 N N . ILE B 1 175 ? -6.684 2.342 -18.203 1 30.06 175 ILE B N 1
ATOM 2772 C CA . ILE B 1 175 ? -7.211 2.611 -16.859 1 30.06 175 ILE B CA 1
ATOM 2773 C C . ILE B 1 175 ? -8.461 3.477 -16.969 1 30.06 175 ILE B C 1
ATOM 2775 O O . ILE B 1 175 ? -8.391 4.645 -17.359 1 30.06 175 ILE B O 1
ATOM 2779 N N . SER B 1 176 ? -9.5 2.945 -17.547 1 28.06 176 SER B N 1
ATOM 2780 C CA . SER B 1 176 ? -10.758 3.682 -17.547 1 28.06 176 SER B CA 1
ATOM 2781 C C . SER B 1 176 ? -11.094 4.211 -16.156 1 28.06 176 SER B C 1
ATOM 2783 O O . SER B 1 176 ? -11.141 3.449 -15.18 1 28.06 176 SER B O 1
ATOM 2785 N N . PRO B 1 177 ? -10.805 5.383 -15.898 1 24.62 177 PRO B N 1
ATOM 2786 C CA . PRO B 1 177 ? -11.406 5.996 -14.711 1 24.62 177 PRO B CA 1
ATOM 2787 C C . PRO B 1 177 ? -12.906 5.723 -14.609 1 24.62 177 PRO B C 1
ATOM 2789 O O . PRO B 1 177 ? -13.57 5.496 -15.625 1 24.62 177 PRO B O 1
ATOM 2792 N N . ALA B 1 178 ? -13.422 5.027 -13.492 1 24.22 178 ALA B N 1
ATOM 2793 C CA . ALA B 1 178 ? -14.867 5.133 -13.336 1 24.22 178 ALA B CA 1
ATOM 2794 C C . ALA B 1 178 ? -15.367 6.512 -13.758 1 24.22 178 ALA B C 1
ATOM 2796 O O . ALA B 1 178 ? -14.836 7.531 -13.312 1 24.22 178 ALA B O 1
ATOM 2797 N N . LEU B 1 179 ? -15.906 6.652 -14.992 1 21.34 179 LEU B N 1
ATOM 2798 C CA . LEU B 1 179 ? -16.844 7.754 -15.188 1 21.34 179 LEU B CA 1
ATOM 2799 C C . LEU B 1 179 ? -17.859 7.805 -14.055 1 21.34 179 LEU B C 1
ATOM 2801 O O . LEU B 1 179 ? -18.344 6.766 -13.602 1 21.34 179 LEU B O 1
#

Sequence (358 aa):
MNTPTSEQLDQFARALGETLRSARRERGWTRKQMRAAMCTSDDDLSLQTLASYELGTRRISVERLIEVCAVLKKQPDELLRRATTLAFSGHYGTHITVDLLGLAQTTDPRLRPLRRWAQVRTQQSSAERVLVEELDATALSAMADIAGTTVYDLVQALRELRIPHNPNTQLADAISPALMNTPTSEQLDQFARALGETLRSARRERGWTRKQMRAAMCTSDDDLSLQTLASYELGTRRISVERLIEVCAVLKKQPDELLRRATTLAFSGHYGTHITVDLLGLAQTTDPRLRPLRRWAQVRTQQSSAERVLVEELDATALSAMADIAGTTVYDLVQALRELRIPHNPNTQLADAISPAL

Foldseek 3Di:
DDDDDPVLLLLLLQLLLCLLVVLCVVVVDDLVRLQVLLPPDPPRCDSVNNNCSNRSNDDDDPVRLVSSCVSSVHDSVVSSVLSCQQSWFPPVPRWDKFQLVLLLPDPPLLSVLCNVVSVVQCVVDDPVDRSIDTTGNVNLCVSCVSSVHGSSVVSVVRVVSPPDPPPPDDPPPPPPDPD/DDDDDPVLLQLLLQLLLCLLVVLCVVVVDDLVRLQVLLPPDPPRCDSVNNNCSNRSNDDDDPVRLVSSCVSSVHDSVVSSVLSCQQSWFPNVPRWDKFQLVLLLPDPPLLSVLCNVVSVVQCVVDDPVDRSIDTTGNVNLCVSCVSSVHGSSVVSVVRVVSVPDPPPPDDPPPPPPDPD